Protein AF-A0A6N6KL34-F1 (afdb_monomer_lite)

pLDDT: mean 82.06, std 20.03, range [35.5, 98.62]

Structure (mmCIF, N/CA/C/O backbone):
data_AF-A0A6N6KL34-F1
#
_entry.id   AF-A0A6N6KL34-F1
#
loop_
_atom_site.group_PDB
_atom_site.id
_atom_site.type_symbol
_atom_site.label_atom_id
_atom_site.label_alt_id
_atom_site.label_comp_id
_atom_site.label_asym_id
_atom_site.label_entity_id
_atom_site.label_seq_id
_atom_site.pdbx_PDB_ins_code
_atom_site.Cartn_x
_atom_site.Cartn_y
_atom_site.Cartn_z
_atom_site.occupancy
_atom_site.B_iso_or_equiv
_atom_site.auth_seq_id
_atom_site.auth_comp_id
_atom_site.auth_asym_id
_atom_site.auth_atom_id
_atom_site.pdbx_PDB_model_num
ATOM 1 N N . MET A 1 1 ? -13.272 27.787 22.035 1.00 36.69 1 MET A N 1
ATOM 2 C CA . MET A 1 1 ? -12.956 27.766 20.590 1.00 36.69 1 MET A CA 1
ATOM 3 C C . MET A 1 1 ? -13.697 26.579 19.991 1.00 36.69 1 MET A C 1
ATOM 5 O O . MET A 1 1 ? -13.402 25.452 20.359 1.00 36.69 1 MET A O 1
ATOM 9 N N . PHE A 1 2 ? -14.748 26.820 19.207 1.00 35.50 2 PHE A N 1
ATOM 10 C CA . PHE A 1 2 ? -15.596 25.760 18.656 1.00 35.50 2 PHE A CA 1
ATOM 11 C C . PHE A 1 2 ? -14.967 25.220 17.369 1.00 35.50 2 PHE A C 1
ATOM 13 O O . PHE A 1 2 ? -14.993 25.894 16.342 1.00 35.50 2 PHE A O 1
ATOM 20 N N . PHE A 1 3 ? -14.409 24.010 17.412 1.00 43.69 3 PHE A N 1
ATOM 21 C CA . PHE A 1 3 ? -14.070 23.282 16.194 1.00 43.69 3 PHE A CA 1
ATOM 22 C C . PHE A 1 3 ? -15.377 22.795 15.561 1.00 43.69 3 PHE A C 1
ATOM 24 O O . PHE A 1 3 ? -16.058 21.923 16.100 1.00 43.69 3 PHE A O 1
ATOM 31 N N . ARG A 1 4 ? -15.761 23.392 14.426 1.00 40.28 4 ARG A N 1
ATOM 32 C CA . ARG A 1 4 ? -16.799 22.844 13.546 1.00 40.28 4 ARG A CA 1
ATOM 33 C C . ARG A 1 4 ? -16.295 21.495 13.035 1.00 40.28 4 ARG A C 1
ATOM 35 O O . ARG A 1 4 ? -15.514 21.444 12.092 1.00 40.28 4 ARG A O 1
ATOM 42 N N . GLY A 1 5 ? -16.717 20.416 13.690 1.00 37.22 5 GLY A N 1
ATOM 43 C CA . GLY A 1 5 ? -16.473 19.058 13.226 1.00 37.22 5 GLY A CA 1
ATOM 44 C C . GLY A 1 5 ? -17.129 18.871 11.865 1.00 37.22 5 GLY A C 1
ATOM 45 O O . GLY A 1 5 ? -18.357 18.868 11.758 1.00 37.22 5 GLY A O 1
ATOM 46 N N . ILE A 1 6 ? -16.314 18.733 10.822 1.00 48.66 6 ILE A N 1
ATOM 47 C CA . ILE A 1 6 ? -16.770 18.161 9.561 1.00 48.66 6 ILE A CA 1
ATOM 48 C C . ILE A 1 6 ? -17.266 16.762 9.924 1.00 48.66 6 ILE A C 1
ATOM 50 O O . ILE A 1 6 ? -16.494 15.917 10.376 1.00 48.66 6 ILE A O 1
ATOM 54 N N . LYS A 1 7 ? -18.576 16.529 9.812 1.00 41.22 7 LYS A N 1
ATOM 55 C CA . LYS A 1 7 ? -19.144 15.191 9.967 1.00 41.22 7 LYS A CA 1
ATOM 56 C C . LYS A 1 7 ? -18.681 14.372 8.766 1.00 41.22 7 LYS A C 1
ATOM 58 O O . LYS A 1 7 ? -19.365 14.341 7.749 1.00 41.22 7 LYS A O 1
ATOM 63 N N . HIS A 1 8 ? -17.515 13.739 8.861 1.00 53.16 8 HIS A N 1
ATOM 64 C CA . HIS A 1 8 ? -17.178 12.662 7.943 1.00 53.16 8 HIS A CA 1
ATOM 65 C C . HIS A 1 8 ? -18.211 11.564 8.172 1.00 53.16 8 HIS A C 1
ATOM 67 O O . HIS A 1 8 ? -18.273 10.959 9.243 1.00 53.16 8 HIS A O 1
ATOM 73 N N . THR A 1 9 ? -19.093 11.368 7.197 1.00 63.38 9 THR A N 1
ATOM 74 C CA . THR A 1 9 ? -20.010 10.235 7.192 1.00 63.38 9 THR A CA 1
ATOM 75 C C . THR A 1 9 ? -19.153 8.979 7.195 1.00 63.38 9 THR A C 1
ATOM 77 O O . THR A 1 9 ? -18.509 8.680 6.187 1.00 63.38 9 THR A O 1
ATOM 80 N N . ARG A 1 10 ? -19.089 8.286 8.337 1.00 77.25 10 ARG A N 1
ATOM 81 C CA . ARG A 1 10 ? -18.348 7.029 8.433 1.00 77.25 10 ARG A CA 1
ATOM 82 C C . ARG A 1 10 ? -18.927 6.060 7.420 1.00 77.25 10 ARG A C 1
ATOM 84 O O . ARG A 1 10 ? -20.128 5.787 7.428 1.00 77.25 10 ARG A O 1
ATOM 91 N N . ARG A 1 11 ? -18.070 5.581 6.527 1.00 89.00 11 ARG A N 1
ATOM 92 C CA . ARG A 1 11 ? -18.454 4.603 5.516 1.00 89.00 11 ARG A CA 1
ATOM 93 C C . ARG A 1 11 ? -18.306 3.207 6.088 1.00 89.00 11 ARG A C 1
ATOM 95 O O . ARG A 1 11 ? -17.395 2.940 6.870 1.00 89.00 11 ARG A O 1
ATOM 102 N N . SER A 1 12 ? -19.213 2.324 5.685 1.00 92.38 12 SER A N 1
ATOM 103 C CA . SER A 1 12 ? -19.134 0.914 6.050 1.00 92.38 12 SER A CA 1
ATOM 104 C C . SER A 1 12 ? -17.865 0.304 5.462 1.00 92.38 12 SER A C 1
ATOM 106 O O . SER A 1 12 ? -17.646 0.375 4.254 1.00 92.38 12 SER A O 1
ATOM 108 N N . PHE A 1 13 ? -17.049 -0.312 6.313 1.00 94.88 13 PHE A N 1
ATOM 109 C CA . PHE A 1 13 ? -15.863 -1.045 5.889 1.00 94.88 13 PHE A CA 1
ATOM 110 C C . PHE A 1 13 ? -16.215 -2.531 5.698 1.00 94.88 13 PHE A C 1
ATOM 112 O O . PHE A 1 13 ? -16.748 -3.135 6.636 1.00 94.88 13 PHE A O 1
ATOM 119 N N . PRO A 1 14 ? -15.951 -3.140 4.525 1.00 96.88 14 PRO A N 1
ATOM 120 C CA . PRO A 1 14 ? -16.350 -4.520 4.252 1.00 96.88 14 PRO A CA 1
ATOM 121 C C . PRO A 1 14 ? -15.804 -5.520 5.293 1.00 96.88 14 PRO A C 1
ATOM 123 O O . PRO A 1 14 ? -14.602 -5.502 5.571 1.00 96.88 14 PRO A O 1
ATOM 126 N N . PRO A 1 15 ? -16.627 -6.439 5.841 1.00 96.56 15 PRO A N 1
ATOM 127 C CA . PRO A 1 15 ? -16.167 -7.420 6.832 1.00 96.56 15 PRO A CA 1
ATOM 128 C C . PRO A 1 15 ? -14.999 -8.284 6.336 1.00 96.56 15 PRO A C 1
ATOM 130 O O . PRO A 1 15 ? -13.994 -8.425 7.028 1.00 96.56 15 PRO A O 1
ATOM 133 N N . GLN A 1 16 ? -15.075 -8.750 5.089 1.00 97.25 16 GLN A N 1
ATOM 134 C CA . GLN A 1 16 ? -14.011 -9.504 4.416 1.00 97.25 16 GLN A CA 1
ATOM 135 C C . GLN A 1 16 ? -12.675 -8.741 4.350 1.00 97.25 16 GLN A C 1
ATOM 137 O O . GLN A 1 16 ? -11.601 -9.332 4.459 1.00 97.25 16 GLN A O 1
ATOM 142 N N . TRP A 1 17 ? -12.709 -7.409 4.250 1.00 98.38 17 TRP A N 1
ATOM 143 C CA . TRP A 1 17 ? -11.494 -6.597 4.300 1.00 98.38 17 TRP A CA 1
ATOM 144 C C . TRP A 1 17 ? -10.919 -6.543 5.716 1.00 98.38 17 TRP A C 1
ATOM 146 O O . TRP A 1 17 ? -9.701 -6.621 5.878 1.00 98.38 17 TRP A O 1
ATOM 156 N N . LYS A 1 18 ? -11.762 -6.487 6.759 1.00 97.88 18 LYS A N 1
ATOM 157 C CA . LYS A 1 18 ? -11.299 -6.559 8.160 1.00 97.88 18 LYS A CA 1
ATOM 158 C C . LYS A 1 18 ? -10.582 -7.871 8.450 1.00 97.88 18 LYS A C 1
ATOM 160 O O . LYS A 1 18 ? -9.592 -7.879 9.184 1.00 97.88 18 LYS A O 1
ATOM 165 N N . GLU A 1 19 ? -11.051 -8.971 7.868 1.00 98.06 19 GLU A N 1
ATOM 166 C CA . GLU A 1 19 ? -10.401 -10.279 7.977 1.00 98.06 19 GLU A CA 1
ATOM 167 C C . GLU A 1 19 ? -9.009 -10.270 7.336 1.00 98.06 19 GLU A C 1
ATOM 169 O O . GLU A 1 19 ? -8.038 -10.695 7.969 1.00 98.06 19 GLU A O 1
ATOM 174 N N . ILE A 1 20 ? -8.880 -9.706 6.128 1.00 98.31 20 ILE A N 1
ATOM 175 C CA . ILE A 1 20 ? -7.582 -9.534 5.457 1.00 98.31 20 ILE A CA 1
ATOM 176 C C . ILE A 1 20 ? -6.644 -8.683 6.317 1.00 98.31 20 ILE A C 1
ATOM 178 O O . ILE A 1 20 ? -5.515 -9.098 6.579 1.00 98.31 20 ILE A O 1
ATOM 182 N N . LEU A 1 21 ? -7.101 -7.529 6.816 1.00 98.25 21 LEU A N 1
ATOM 183 C CA . LEU A 1 21 ? -6.283 -6.659 7.668 1.00 98.25 21 LEU A CA 1
ATOM 184 C C . LEU A 1 21 ? -5.855 -7.367 8.959 1.00 98.25 21 LEU A C 1
ATOM 186 O O . LEU A 1 21 ? -4.688 -7.314 9.348 1.00 98.25 21 LEU A O 1
ATOM 190 N N . SER A 1 22 ? -6.768 -8.094 9.602 1.00 97.44 22 SER A N 1
ATOM 191 C CA . SER A 1 22 ? -6.477 -8.853 10.821 1.00 97.44 22 SER A CA 1
ATOM 192 C C . SER A 1 22 ? -5.447 -9.956 10.575 1.00 97.44 22 SER A C 1
ATOM 194 O O . SER A 1 22 ? -4.559 -10.176 11.403 1.00 97.44 22 SER A O 1
ATOM 196 N N . ARG A 1 23 ? -5.506 -10.628 9.422 1.00 97.25 23 ARG A N 1
ATOM 197 C CA . ARG A 1 23 ? -4.586 -11.712 9.060 1.00 97.25 23 ARG A CA 1
ATOM 198 C C . ARG A 1 23 ? -3.222 -11.202 8.599 1.00 97.25 23 ARG A C 1
ATOM 200 O O . ARG A 1 23 ? -2.190 -11.649 9.101 1.00 97.25 23 ARG A O 1
ATOM 207 N N . ASP A 1 24 ? -3.203 -10.270 7.657 1.00 96.69 24 ASP A N 1
ATOM 208 C CA . ASP A 1 24 ? -2.002 -9.903 6.906 1.00 96.69 24 ASP A CA 1
ATOM 209 C C . ASP A 1 24 ? -1.313 -8.638 7.453 1.00 96.69 24 ASP A C 1
ATOM 211 O O . ASP A 1 24 ? -0.111 -8.464 7.258 1.00 96.69 24 ASP A O 1
ATOM 215 N N . VAL A 1 25 ? -2.012 -7.780 8.208 1.00 96.75 25 VAL A N 1
ATOM 216 C CA . VAL A 1 25 ? -1.480 -6.479 8.645 1.00 96.75 25 VAL A CA 1
ATOM 217 C C . VAL A 1 25 ? -1.254 -6.450 10.157 1.00 96.75 25 VAL A C 1
ATOM 219 O O . VAL A 1 25 ? -2.133 -6.164 10.968 1.00 96.75 25 VAL A O 1
ATOM 222 N N . ARG A 1 26 ? -0.003 -6.699 10.569 1.00 95.00 26 ARG A N 1
ATOM 223 C CA . ARG A 1 26 ? 0.399 -6.685 11.989 1.00 95.00 26 ARG A CA 1
ATOM 224 C C . ARG A 1 26 ? 0.099 -5.360 12.692 1.00 95.00 26 ARG A C 1
ATOM 226 O O . ARG A 1 26 ? -0.221 -5.388 13.876 1.00 95.00 26 ARG A O 1
ATOM 233 N N . PHE A 1 27 ? 0.250 -4.236 11.991 1.00 94.94 27 PHE A N 1
ATOM 234 C CA . PHE A 1 27 ? -0.054 -2.909 12.527 1.00 94.94 27 PHE A CA 1
ATOM 235 C C . PHE A 1 27 ? -1.514 -2.838 12.987 1.00 94.94 27 PHE A C 1
ATOM 237 O O . PHE A 1 27 ? -1.763 -2.626 14.168 1.00 94.94 27 PHE A O 1
ATOM 244 N N . TYR A 1 28 ? -2.450 -3.181 12.097 1.00 96.81 28 TYR A N 1
ATOM 245 C CA . TYR A 1 28 ? -3.887 -3.203 12.368 1.00 96.81 28 TYR A CA 1
ATOM 246 C C . TYR A 1 28 ? -4.260 -4.092 13.562 1.00 96.81 28 TYR A C 1
ATOM 248 O O . TYR A 1 28 ? -5.065 -3.699 14.402 1.00 96.81 28 TYR A O 1
ATOM 256 N N . ARG A 1 29 ? -3.631 -5.268 13.712 1.00 96.19 29 ARG A N 1
ATOM 257 C CA . ARG A 1 29 ? -3.883 -6.152 14.868 1.00 96.19 29 ARG A CA 1
ATOM 258 C C . ARG A 1 29 ? -3.605 -5.505 16.224 1.00 96.19 29 ARG A C 1
ATOM 260 O O . ARG A 1 29 ? -4.224 -5.906 17.204 1.00 96.19 29 ARG A O 1
ATOM 267 N N . LYS A 1 30 ? -2.653 -4.573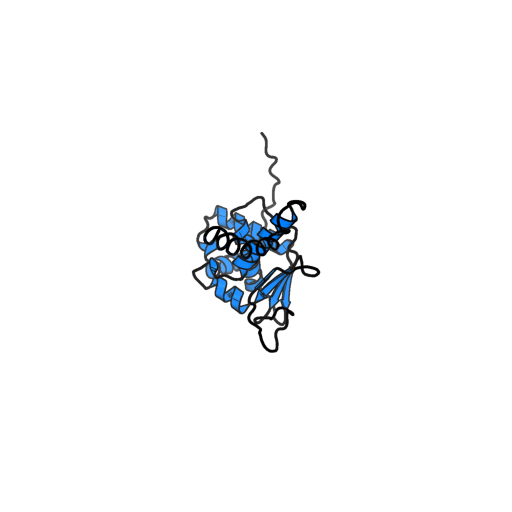 16.286 1.00 95.75 30 LYS A N 1
ATOM 268 C CA . LYS A 1 30 ? -2.208 -3.930 17.529 1.00 95.75 30 LYS A CA 1
ATOM 269 C C . LYS A 1 30 ? -3.021 -2.689 17.896 1.00 95.75 30 LYS A C 1
ATOM 271 O O . LYS A 1 30 ? -2.834 -2.172 18.990 1.00 95.75 30 LYS A O 1
ATOM 276 N N . LEU A 1 31 ? -3.870 -2.213 16.990 1.00 96.50 31 LEU A N 1
ATOM 277 C CA . LEU A 1 31 ? -4.688 -1.027 17.198 1.00 96.50 31 LEU A CA 1
ATOM 278 C C . LEU A 1 31 ? -5.837 -1.306 18.179 1.00 96.50 31 LEU A C 1
ATOM 280 O O . LEU A 1 31 ? -6.375 -2.422 18.220 1.00 96.50 31 LEU A O 1
ATOM 284 N N . SER A 1 32 ? -6.222 -0.272 18.931 1.00 96.88 32 SER A N 1
ATOM 285 C CA . SER A 1 32 ? -7.468 -0.242 19.706 1.00 96.88 32 SER A CA 1
ATOM 286 C C . SER A 1 32 ? -8.691 -0.338 18.782 1.00 96.88 32 SER A C 1
ATOM 288 O O . SER A 1 32 ? -8.567 -0.274 17.557 1.00 96.88 32 SER A O 1
ATOM 290 N N . VAL A 1 33 ? -9.891 -0.521 19.335 1.00 95.12 33 VAL A N 1
ATOM 291 C CA . VAL A 1 33 ? -11.113 -0.589 18.513 1.00 95.12 33 VAL A CA 1
ATOM 292 C C . VAL A 1 33 ? -11.353 0.746 17.801 1.00 95.12 33 VAL A C 1
ATOM 294 O O . VAL A 1 33 ? -11.698 0.771 16.620 1.00 95.12 33 VAL A O 1
ATOM 297 N N . GLU A 1 34 ? -11.098 1.847 18.498 1.00 94.19 34 GLU A N 1
ATOM 298 C CA . GLU A 1 34 ? -11.237 3.216 18.014 1.00 94.19 34 GLU A CA 1
ATOM 299 C C . GLU A 1 34 ? -10.202 3.536 16.923 1.00 94.19 34 GLU A C 1
ATOM 301 O O . GLU A 1 34 ? -10.534 4.115 15.883 1.00 94.19 34 GLU A O 1
ATOM 306 N N . ASP A 1 35 ? -8.958 3.097 17.122 1.00 95.38 35 ASP A N 1
ATOM 307 C CA . ASP A 1 35 ? -7.881 3.276 16.147 1.00 95.38 35 ASP A CA 1
ATOM 308 C C . ASP A 1 35 ? -8.091 2.414 14.901 1.00 95.38 35 ASP A C 1
ATOM 310 O O . ASP A 1 35 ? -7.780 2.851 13.793 1.00 95.38 35 ASP A O 1
ATOM 314 N N . LYS A 1 36 ? -8.645 1.201 15.048 1.00 96.56 36 LYS A N 1
ATOM 315 C CA . LYS A 1 36 ? -9.011 0.354 13.903 1.00 96.56 36 LYS A CA 1
ATOM 316 C C . LYS A 1 36 ? -10.043 1.035 13.025 1.00 96.56 36 LYS A C 1
ATOM 318 O O . LYS A 1 36 ? -9.863 1.053 11.814 1.00 96.56 36 LYS A O 1
ATOM 323 N N . ASP A 1 37 ? -11.084 1.608 13.619 1.00 94.62 37 ASP A N 1
ATOM 324 C CA . ASP A 1 37 ? -12.097 2.342 12.863 1.00 94.62 37 ASP A CA 1
ATOM 325 C C . ASP A 1 37 ? -11.483 3.547 12.130 1.00 94.62 37 ASP A C 1
ATOM 327 O O . ASP A 1 37 ? -11.709 3.721 10.933 1.00 94.62 37 ASP A O 1
ATOM 331 N N . THR A 1 38 ? -10.618 4.310 12.803 1.00 93.88 38 THR A N 1
ATOM 332 C CA . THR A 1 38 ? -9.902 5.432 12.175 1.00 93.88 38 THR A CA 1
ATOM 333 C C . THR A 1 38 ? -9.049 4.958 10.995 1.00 93.88 38 THR A C 1
ATOM 335 O O . THR A 1 38 ? -9.131 5.514 9.900 1.00 93.88 38 THR A O 1
ATOM 338 N N . PHE A 1 39 ? -8.277 3.887 11.182 1.00 96.12 39 PHE A N 1
ATOM 339 C CA . PHE A 1 39 ? -7.427 3.303 10.147 1.00 96.12 39 PHE A CA 1
ATOM 340 C C . PHE A 1 39 ? -8.237 2.775 8.954 1.00 96.12 39 PHE A C 1
ATOM 342 O O . PHE A 1 39 ? -7.850 2.978 7.805 1.00 96.12 39 PHE A O 1
ATOM 349 N N . GLU A 1 40 ? -9.386 2.149 9.208 1.00 97.00 40 GLU A N 1
ATOM 350 C CA . GLU A 1 40 ? -10.327 1.705 8.175 1.00 97.00 40 GLU A CA 1
ATOM 351 C C . GLU A 1 40 ? -10.850 2.882 7.342 1.00 97.00 40 GLU A C 1
ATOM 353 O O . GLU A 1 40 ? -10.853 2.806 6.113 1.00 97.00 40 GLU A O 1
ATOM 358 N N . GLN A 1 41 ? -11.235 3.997 7.975 1.00 94.88 41 GLN A N 1
ATOM 359 C CA . GLN A 1 41 ? -11.667 5.192 7.240 1.00 94.88 41 GLN A CA 1
ATOM 360 C C . GLN A 1 41 ? -10.521 5.801 6.420 1.00 94.88 41 GLN A C 1
ATOM 362 O O . GLN A 1 41 ? -10.737 6.198 5.274 1.00 94.88 41 GLN A O 1
ATOM 367 N N . MET A 1 42 ? -9.298 5.831 6.958 1.00 94.69 42 MET A N 1
ATOM 368 C CA . MET A 1 42 ? -8.123 6.299 6.214 1.00 94.69 42 MET A CA 1
ATOM 369 C C . MET A 1 42 ? -7.829 5.420 4.992 1.00 94.69 42 MET A C 1
ATOM 371 O O . MET A 1 42 ? -7.516 5.952 3.930 1.00 94.69 42 MET A O 1
ATOM 375 N N . ILE A 1 43 ? -7.982 4.095 5.104 1.00 96.62 43 ILE A N 1
ATOM 376 C CA . ILE A 1 43 ? -7.862 3.173 3.964 1.00 96.62 43 ILE A CA 1
ATOM 377 C C . ILE A 1 43 ? -8.904 3.490 2.895 1.00 96.62 43 ILE A C 1
ATOM 379 O O . ILE A 1 43 ? -8.551 3.585 1.722 1.00 96.62 43 ILE A O 1
ATOM 383 N N . LEU A 1 44 ? -10.173 3.667 3.275 1.00 95.94 44 LEU A N 1
ATOM 384 C CA . LEU A 1 44 ? -11.221 3.992 2.305 1.00 95.94 44 LEU A CA 1
ATOM 385 C C . LEU A 1 44 ? -10.931 5.324 1.601 1.00 95.94 44 LEU A C 1
ATOM 387 O O . LEU A 1 44 ? -11.062 5.422 0.386 1.00 95.94 44 LEU A O 1
ATOM 391 N N . ASN A 1 45 ? -10.480 6.336 2.344 1.00 93.56 45 ASN A N 1
ATOM 392 C CA . ASN A 1 45 ? -10.125 7.634 1.771 1.00 93.56 45 ASN A CA 1
ATOM 393 C C . ASN A 1 45 ? -8.907 7.548 0.841 1.00 93.56 45 ASN A C 1
ATOM 395 O O . ASN A 1 45 ? -8.868 8.241 -0.173 1.00 93.56 45 ASN A O 1
ATOM 399 N N . PHE A 1 46 ? -7.924 6.703 1.166 1.00 95.19 46 PHE A N 1
ATOM 400 C CA . PHE A 1 46 ? -6.790 6.428 0.286 1.00 95.19 46 PHE A CA 1
ATOM 401 C C . PHE A 1 46 ? -7.263 5.784 -1.022 1.00 95.19 46 PHE A C 1
ATOM 403 O O . PHE A 1 46 ? -6.907 6.256 -2.096 1.00 95.19 46 PHE A O 1
ATOM 410 N N . LEU A 1 47 ? -8.103 4.749 -0.938 1.00 96.06 47 LEU A N 1
ATOM 411 C CA . LEU A 1 47 ? -8.589 4.003 -2.103 1.00 96.06 47 LEU A CA 1
ATOM 412 C C . LEU A 1 47 ? -9.527 4.813 -3.010 1.00 96.06 47 LEU A C 1
ATOM 414 O O . LEU A 1 47 ? -9.612 4.514 -4.196 1.00 96.06 47 LEU A O 1
ATOM 418 N N . ASP A 1 48 ? -10.196 5.847 -2.495 1.00 94.62 48 ASP A N 1
ATOM 419 C CA . ASP A 1 48 ? -10.977 6.767 -3.335 1.00 94.62 48 ASP A CA 1
ATOM 420 C C . ASP A 1 48 ? -10.096 7.706 -4.171 1.00 94.62 48 ASP A C 1
ATOM 422 O O . ASP A 1 48 ? -10.505 8.162 -5.238 1.00 94.62 48 ASP A O 1
ATOM 426 N N . LYS A 1 49 ? -8.917 8.065 -3.651 1.00 94.00 49 LYS A N 1
ATOM 427 C CA . LYS A 1 49 ? -8.037 9.091 -4.234 1.00 94.00 49 LYS A CA 1
ATOM 428 C C . LYS A 1 49 ? -6.915 8.494 -5.074 1.00 94.00 49 LYS A C 1
ATOM 430 O O . LYS A 1 49 ? -6.443 9.144 -6.004 1.00 94.00 49 LYS A O 1
ATOM 435 N N . VAL A 1 50 ? -6.478 7.283 -4.734 1.00 96.19 50 VAL A N 1
ATOM 436 C CA . VAL A 1 50 ? -5.305 6.635 -5.316 1.00 96.19 50 VAL A CA 1
ATOM 437 C C . VAL A 1 50 ? -5.730 5.402 -6.101 1.00 96.19 50 VAL A C 1
ATOM 439 O O . VAL A 1 50 ? -6.235 4.431 -5.537 1.00 96.19 50 VAL A O 1
ATOM 442 N N . SER A 1 51 ? -5.481 5.426 -7.409 1.00 97.75 51 SER A N 1
ATOM 443 C CA . SER A 1 51 ? -5.706 4.269 -8.279 1.00 97.75 51 SER A CA 1
ATOM 444 C C . SER A 1 51 ? -4.636 3.203 -8.050 1.00 97.75 51 SER A C 1
ATOM 446 O O . SER A 1 51 ? -3.484 3.521 -7.759 1.00 97.75 51 SER A O 1
ATOM 448 N N . ILE A 1 52 ? -5.004 1.929 -8.180 1.00 98.44 52 ILE A N 1
ATOM 449 C CA . ILE A 1 52 ? -4.072 0.803 -8.052 1.00 98.44 52 ILE A CA 1
ATOM 450 C C . ILE A 1 52 ? -4.149 -0.013 -9.333 1.00 98.44 52 ILE A C 1
ATOM 452 O O . ILE A 1 52 ? -5.180 -0.625 -9.616 1.00 98.44 52 ILE A O 1
ATOM 456 N N . THR A 1 53 ? -3.049 -0.028 -10.079 1.00 98.38 53 THR A N 1
ATOM 457 C CA . THR A 1 53 ? -2.977 -0.621 -11.416 1.00 98.38 53 THR A CA 1
ATOM 458 C C . THR A 1 53 ? -1.983 -1.772 -11.417 1.00 98.38 53 THR A C 1
ATOM 460 O O . THR A 1 53 ? -0.823 -1.606 -11.037 1.00 98.38 53 THR A O 1
ATOM 463 N N . GLY A 1 54 ? -2.435 -2.951 -11.840 1.00 97.50 54 GLY A N 1
ATOM 464 C CA . GLY A 1 54 ? -1.580 -4.122 -12.009 1.00 97.50 54 GLY A CA 1
ATOM 465 C C . GLY A 1 54 ? -0.829 -4.076 -13.333 1.00 97.50 54 GLY A C 1
ATOM 466 O O . GLY A 1 54 ? -1.434 -3.868 -14.382 1.00 97.50 54 GLY A O 1
ATOM 467 N N . ILE A 1 55 ? 0.486 -4.282 -13.286 1.00 96.81 55 ILE A N 1
ATOM 468 C CA . ILE A 1 55 ? 1.333 -4.406 -14.474 1.00 96.81 55 ILE A CA 1
ATOM 469 C C . ILE A 1 55 ? 1.751 -5.866 -14.603 1.00 96.81 55 ILE A C 1
ATOM 471 O O . ILE A 1 55 ? 2.435 -6.405 -13.731 1.00 96.81 55 ILE A O 1
ATOM 475 N N . GLU A 1 56 ? 1.287 -6.500 -15.683 1.00 93.69 56 GLU A N 1
ATOM 476 C CA . GLU A 1 56 ? 1.429 -7.943 -15.928 1.00 93.69 56 GLU A CA 1
ATOM 477 C C . GLU A 1 56 ? 0.819 -8.819 -14.805 1.00 93.69 56 GLU A C 1
ATOM 479 O O . GLU A 1 56 ? 1.178 -9.982 -14.661 1.00 93.69 56 GLU A O 1
ATOM 484 N N . THR A 1 57 ? -0.114 -8.279 -14.009 1.00 94.81 57 THR A N 1
ATOM 485 C CA . THR A 1 57 ? -0.781 -8.986 -12.901 1.00 94.81 57 THR A CA 1
ATOM 486 C C . THR A 1 57 ? -2.199 -8.455 -12.689 1.00 94.81 57 THR A C 1
ATOM 488 O O . THR A 1 57 ? -2.475 -7.280 -12.942 1.00 94.81 57 THR A O 1
ATOM 491 N N . GLU A 1 58 ? -3.098 -9.304 -12.199 1.00 97.00 58 GLU A N 1
ATOM 492 C CA . GLU A 1 58 ? -4.428 -8.890 -11.743 1.00 97.00 58 GLU A CA 1
ATOM 493 C C . GLU A 1 58 ? -4.374 -8.383 -10.296 1.00 97.00 58 GLU A C 1
ATOM 495 O O . GLU A 1 58 ? -3.514 -8.793 -9.507 1.00 97.00 58 GLU A O 1
ATOM 500 N N . ILE A 1 59 ? -5.306 -7.491 -9.951 1.00 97.94 59 ILE A N 1
ATOM 501 C CA . ILE A 1 59 ? -5.394 -6.857 -8.633 1.00 97.94 59 ILE A CA 1
ATOM 502 C C . ILE A 1 59 ? -6.639 -7.348 -7.904 1.00 97.94 59 ILE A C 1
ATOM 504 O O . ILE A 1 59 ? -7.764 -7.074 -8.331 1.00 97.94 59 ILE A O 1
ATOM 508 N N . ASP A 1 60 ? -6.432 -8.004 -6.765 1.00 98.00 60 ASP A N 1
ATOM 509 C CA . ASP A 1 60 ? -7.506 -8.410 -5.860 1.00 98.00 60 ASP A CA 1
ATOM 510 C C . ASP A 1 60 ? -7.666 -7.449 -4.663 1.00 98.00 60 ASP A C 1
ATOM 512 O O . ASP A 1 60 ? -6.980 -6.430 -4.527 1.00 98.00 60 ASP A O 1
ATOM 516 N N . ASP A 1 61 ? -8.610 -7.751 -3.773 1.00 98.38 61 ASP A N 1
ATOM 517 C CA . ASP A 1 61 ? -8.850 -6.934 -2.580 1.00 98.38 61 ASP A CA 1
ATOM 518 C C . ASP A 1 61 ? -7.678 -6.964 -1.593 1.00 98.38 61 ASP A C 1
ATOM 520 O O . ASP A 1 61 ? -7.418 -5.974 -0.906 1.00 98.38 61 ASP A O 1
ATOM 524 N N . LYS A 1 62 ? -6.928 -8.069 -1.528 1.00 98.31 62 LYS A N 1
ATOM 525 C CA . LYS A 1 62 ? -5.743 -8.155 -0.677 1.00 98.31 62 LYS A CA 1
ATOM 526 C C . LYS A 1 62 ? -4.659 -7.214 -1.188 1.00 98.31 62 LYS A C 1
ATOM 528 O O . LYS A 1 62 ? -4.093 -6.472 -0.387 1.00 98.31 62 LYS A O 1
ATOM 533 N N . ASP A 1 63 ? -4.400 -7.206 -2.490 1.00 98.44 63 ASP A N 1
ATOM 534 C CA . ASP A 1 63 ? -3.457 -6.296 -3.136 1.00 98.44 63 ASP A CA 1
ATOM 535 C C . ASP A 1 63 ? -3.795 -4.842 -2.809 1.00 98.44 63 ASP A C 1
ATOM 537 O O . ASP A 1 63 ? -2.946 -4.106 -2.293 1.00 98.44 63 ASP A O 1
ATOM 541 N N . LYS A 1 64 ? -5.061 -4.457 -3.019 1.00 98.50 64 LYS A N 1
ATOM 542 C CA . LYS A 1 64 ? -5.549 -3.101 -2.731 1.00 98.50 64 LYS A CA 1
ATOM 543 C C . LYS A 1 64 ? -5.317 -2.711 -1.278 1.00 98.50 64 LYS A C 1
ATOM 545 O O . LYS A 1 64 ? -4.799 -1.631 -1.003 1.00 98.50 64 LYS A O 1
ATOM 550 N N . LEU A 1 65 ? -5.657 -3.596 -0.343 1.00 98.62 65 LEU A N 1
ATOM 551 C CA . LEU A 1 65 ? -5.515 -3.331 1.087 1.00 98.62 65 LEU A CA 1
ATOM 552 C C . LEU A 1 65 ? -4.054 -3.230 1.525 1.00 98.62 65 LEU A C 1
ATOM 554 O O . LEU A 1 65 ? -3.726 -2.354 2.324 1.00 98.62 65 LEU A O 1
ATOM 558 N N . LEU A 1 66 ? -3.164 -4.082 1.009 1.00 98.44 66 LEU A N 1
ATOM 559 C CA . LEU A 1 66 ? -1.739 -4.015 1.344 1.00 98.44 66 LEU A CA 1
ATOM 560 C C . LEU A 1 66 ? -1.082 -2.750 0.778 1.00 98.44 66 LEU A C 1
ATOM 562 O O . LEU A 1 66 ? -0.265 -2.124 1.461 1.00 98.44 66 LEU A O 1
ATOM 566 N N . VAL A 1 67 ? -1.464 -2.331 -0.430 1.00 98.44 67 VAL A N 1
ATOM 567 C CA . VAL A 1 67 ? -1.039 -1.047 -1.002 1.00 98.44 67 VAL A CA 1
ATOM 568 C C . VAL A 1 67 ? -1.581 0.122 -0.175 1.00 98.44 67 VAL A C 1
ATOM 570 O O . VAL A 1 67 ? -0.803 0.984 0.230 1.00 98.44 67 VAL A O 1
ATOM 573 N N . ALA A 1 68 ? -2.871 0.129 0.167 1.00 98.00 68 ALA A N 1
ATOM 574 C CA . ALA A 1 68 ? -3.455 1.189 0.987 1.00 98.00 68 ALA A CA 1
ATOM 575 C C . ALA A 1 68 ? -2.786 1.277 2.364 1.00 98.00 68 ALA A C 1
ATOM 577 O O . ALA A 1 68 ? -2.383 2.352 2.796 1.00 98.00 68 ALA A O 1
ATOM 578 N N . CYS A 1 69 ? -2.555 0.142 3.027 1.00 97.69 69 CYS A N 1
ATOM 579 C CA . CYS A 1 69 ? -1.823 0.089 4.293 1.00 97.69 69 CYS A CA 1
ATOM 580 C C . CYS A 1 69 ? -0.395 0.633 4.169 1.00 97.69 69 CYS A C 1
ATOM 582 O O . CYS A 1 69 ? 0.105 1.256 5.103 1.00 97.69 69 CYS A O 1
ATOM 584 N N . SER A 1 70 ? 0.265 0.417 3.031 1.00 96.69 70 SER A N 1
ATOM 585 C CA . SER A 1 70 ? 1.614 0.930 2.777 1.00 96.69 70 SER A CA 1
ATOM 586 C C . SER A 1 70 ? 1.670 2.458 2.781 1.00 96.69 70 SER A C 1
ATOM 588 O O . SER A 1 70 ? 2.625 3.020 3.313 1.00 96.69 70 SER A O 1
ATOM 590 N N . GLY A 1 71 ? 0.640 3.114 2.238 1.00 94.31 71 GLY A N 1
ATOM 591 C CA . GLY A 1 71 ? 0.502 4.571 2.271 1.00 94.31 71 GLY A CA 1
ATOM 592 C C . GLY A 1 71 ? -0.066 5.102 3.590 1.00 94.31 71 GLY A C 1
ATOM 593 O O . GLY A 1 71 ? 0.380 6.127 4.080 1.00 94.31 71 GLY A O 1
ATOM 594 N N . VAL A 1 72 ? -1.018 4.402 4.210 1.00 95.56 72 VAL A N 1
ATOM 595 C CA . VAL A 1 72 ? -1.725 4.897 5.405 1.00 95.56 72 VAL A CA 1
ATOM 596 C C . VAL A 1 72 ? -0.906 4.746 6.689 1.00 95.56 72 VAL A C 1
ATOM 598 O O . VAL A 1 72 ? -0.970 5.620 7.547 1.00 95.56 72 VAL A O 1
ATOM 601 N N . ILE A 1 73 ? -0.118 3.674 6.848 1.00 94.69 73 ILE A N 1
ATOM 602 C CA . ILE A 1 73 ? 0.658 3.443 8.082 1.00 94.69 73 ILE A CA 1
ATOM 603 C C . ILE A 1 73 ? 1.600 4.619 8.409 1.00 94.69 73 ILE A C 1
ATOM 605 O O . ILE A 1 73 ? 1.582 5.055 9.559 1.00 94.69 73 ILE A O 1
ATOM 609 N N . PRO A 1 74 ? 2.394 5.164 7.461 1.00 91.75 74 PRO A N 1
ATOM 610 C CA . PRO A 1 74 ? 3.202 6.360 7.712 1.00 91.75 74 PRO A CA 1
ATOM 611 C C . PRO A 1 74 ? 2.394 7.582 8.167 1.00 91.75 74 PRO A C 1
ATOM 613 O O . PRO A 1 74 ? 2.897 8.369 8.958 1.00 91.75 74 PRO A O 1
ATOM 616 N N . LEU A 1 75 ? 1.152 7.722 7.697 1.00 90.00 75 LEU A N 1
ATOM 617 C CA . LEU A 1 75 ? 0.283 8.862 8.002 1.00 90.00 75 LEU A CA 1
ATOM 618 C C . LEU A 1 75 ? -0.470 8.716 9.318 1.00 90.00 75 LEU A C 1
ATOM 620 O O . LEU A 1 75 ? -1.039 9.686 9.804 1.00 90.00 75 LEU A O 1
ATOM 624 N N . PHE A 1 76 ? -0.516 7.516 9.895 1.00 89.81 76 PHE A N 1
ATOM 625 C CA . PHE A 1 76 ? -1.341 7.261 11.073 1.00 89.81 76 PHE A CA 1
ATOM 626 C C . PHE A 1 76 ? -0.895 8.074 12.300 1.00 89.81 76 PHE A C 1
ATOM 628 O O . PHE A 1 76 ? -1.707 8.392 13.162 1.00 89.81 76 PHE A O 1
ATOM 635 N N . GLU A 1 77 ? 0.381 8.467 12.356 1.00 80.19 77 GLU A N 1
ATOM 636 C CA . GLU A 1 77 ? 0.922 9.370 13.383 1.00 80.19 77 GLU A CA 1
ATOM 637 C C . GLU A 1 77 ? 0.618 10.860 13.092 1.00 80.19 77 GLU A C 1
ATOM 639 O O . GLU A 1 77 ? 0.834 11.716 13.950 1.00 80.19 77 GLU A O 1
ATOM 644 N N . PHE A 1 78 ? 0.064 11.174 11.913 1.00 82.56 78 PHE A N 1
ATOM 645 C CA . PHE A 1 78 ? -0.212 12.521 11.401 1.00 82.56 78 PHE A CA 1
ATOM 646 C C . PHE A 1 78 ? -1.662 12.637 10.882 1.00 82.56 78 PHE A C 1
ATOM 648 O O . PHE A 1 78 ? -1.895 12.755 9.679 1.00 82.56 78 PHE A O 1
ATOM 655 N N . PRO A 1 79 ? -2.676 12.647 11.767 1.00 68.75 79 PRO A N 1
ATOM 656 C CA . PRO A 1 79 ? -4.092 12.534 11.388 1.00 68.75 79 PRO A CA 1
ATOM 657 C C . PRO A 1 79 ? -4.641 13.684 10.524 1.00 68.75 79 PRO A C 1
ATOM 659 O O . PRO A 1 79 ? -5.716 13.553 9.947 1.00 68.75 79 PRO A O 1
ATOM 662 N N . SER A 1 80 ? -3.938 14.817 10.429 1.00 75.88 80 SER A N 1
ATOM 663 C CA . SER A 1 80 ? -4.297 15.936 9.546 1.00 75.88 80 SER A CA 1
ATOM 664 C C . SER A 1 80 ? -3.697 15.832 8.139 1.00 75.88 80 SER A C 1
ATOM 666 O O . SER A 1 80 ? -3.885 16.742 7.332 1.00 75.88 80 SER A O 1
ATOM 668 N N . TRP A 1 81 ? -2.923 14.782 7.864 1.00 80.00 81 TRP A N 1
ATOM 669 C CA . TRP A 1 81 ? -2.169 14.625 6.629 1.00 80.00 81 TRP A CA 1
ATOM 670 C C . TRP A 1 81 ? -2.917 13.726 5.640 1.00 80.00 81 TRP A C 1
ATOM 672 O O . TRP A 1 81 ? -3.437 12.669 5.992 1.00 80.00 81 TRP A O 1
ATOM 682 N N . GLU A 1 82 ? -2.950 14.140 4.377 1.00 77.06 82 GLU A N 1
ATOM 683 C CA . GLU A 1 82 ? -3.498 13.367 3.264 1.00 77.06 82 GLU A CA 1
ATOM 684 C C . GLU A 1 82 ? -2.588 13.544 2.049 1.00 77.06 82 GLU A C 1
ATOM 686 O O . GLU A 1 82 ? -2.126 14.659 1.805 1.00 77.06 82 GLU A O 1
ATOM 691 N N . TYR A 1 83 ? -2.387 12.482 1.262 1.00 82.62 83 TYR A N 1
ATOM 692 C CA . TYR A 1 83 ? -1.656 12.582 -0.003 1.00 82.62 83 TYR A CA 1
ATOM 693 C C . TYR A 1 83 ? -2.380 13.528 -0.969 1.00 82.62 83 TYR A C 1
ATOM 695 O O . TYR A 1 83 ? -3.555 13.322 -1.287 1.00 82.62 83 TYR A O 1
ATOM 703 N N . ARG A 1 84 ? -1.668 14.534 -1.476 1.00 83.44 84 ARG A N 1
ATOM 704 C CA . ARG A 1 84 ? -2.121 15.447 -2.539 1.00 83.44 84 ARG A CA 1
ATOM 705 C C . ARG A 1 84 ? -1.423 15.162 -3.862 1.00 83.44 84 ARG A C 1
ATOM 707 O O . ARG A 1 84 ? -1.968 15.493 -4.913 1.00 83.44 84 ARG A O 1
ATOM 714 N N . ASN A 1 85 ? -0.227 14.572 -3.811 1.00 86.31 85 ASN A N 1
ATOM 715 C CA . ASN A 1 85 ? 0.608 14.321 -4.981 1.00 86.31 85 ASN A CA 1
ATOM 716 C C . ASN A 1 85 ? 0.772 12.835 -5.318 1.00 86.31 85 ASN A C 1
ATOM 718 O O . ASN A 1 85 ? 1.453 12.547 -6.292 1.00 86.31 85 ASN A O 1
ATOM 722 N N . LEU A 1 86 ? 0.153 11.895 -4.598 1.00 93.75 86 LEU A N 1
ATOM 723 C CA . LEU A 1 86 ? 0.101 10.483 -5.003 1.00 93.75 86 LEU A CA 1
ATOM 724 C C . LEU A 1 86 ? -1.250 10.177 -5.658 1.00 93.75 86 LEU A C 1
ATOM 726 O O . LEU A 1 86 ? -2.273 10.193 -4.983 1.00 93.75 86 LEU A O 1
ATOM 730 N N . ASN A 1 87 ? -1.243 9.873 -6.957 1.00 95.06 87 ASN A N 1
ATOM 731 C CA . ASN A 1 87 ? -2.460 9.591 -7.727 1.00 95.06 87 ASN A CA 1
ATOM 732 C C . ASN A 1 87 ? -2.612 8.107 -8.059 1.00 95.06 87 ASN A C 1
ATOM 734 O O . ASN A 1 87 ? -3.731 7.617 -8.206 1.00 95.06 87 ASN A O 1
ATOM 738 N N . GLU A 1 88 ? -1.498 7.396 -8.220 1.00 97.31 88 GLU A N 1
ATOM 739 C CA . GLU A 1 88 ? -1.523 6.021 -8.702 1.00 97.31 88 GLU A CA 1
ATOM 740 C C . GLU A 1 88 ? -0.393 5.185 -8.103 1.00 97.31 88 GLU A C 1
ATOM 742 O O . GLU A 1 88 ? 0.741 5.646 -7.940 1.00 97.31 88 GLU A O 1
ATOM 747 N N . VAL A 1 89 ? -0.710 3.930 -7.792 1.00 98.19 89 VAL A N 1
ATOM 748 C CA . VAL A 1 89 ? 0.264 2.905 -7.439 1.00 98.19 89 VAL A CA 1
ATOM 749 C C . VAL A 1 89 ? 0.274 1.830 -8.515 1.00 98.19 89 VAL A C 1
ATOM 751 O O . VAL A 1 89 ? -0.731 1.158 -8.738 1.00 98.19 89 VAL A O 1
ATOM 754 N N . LEU A 1 90 ? 1.430 1.636 -9.144 1.00 98.00 90 LEU A N 1
ATOM 755 C CA . LEU A 1 90 ? 1.663 0.546 -10.080 1.00 98.00 90 LEU A CA 1
ATOM 756 C C . LEU A 1 90 ? 2.187 -0.671 -9.318 1.00 98.00 90 LEU A C 1
ATOM 758 O O . LEU A 1 90 ? 3.228 -0.601 -8.659 1.00 98.00 90 LEU A O 1
ATOM 762 N N . LEU A 1 91 ? 1.480 -1.791 -9.416 1.00 98.00 91 LEU A N 1
ATOM 763 C CA . LEU A 1 91 ? 1.843 -3.042 -8.768 1.00 98.00 91 LEU A CA 1
ATOM 764 C C . LEU A 1 91 ? 2.294 -4.060 -9.819 1.00 98.00 91 LEU A C 1
ATOM 766 O O . LEU A 1 91 ? 1.498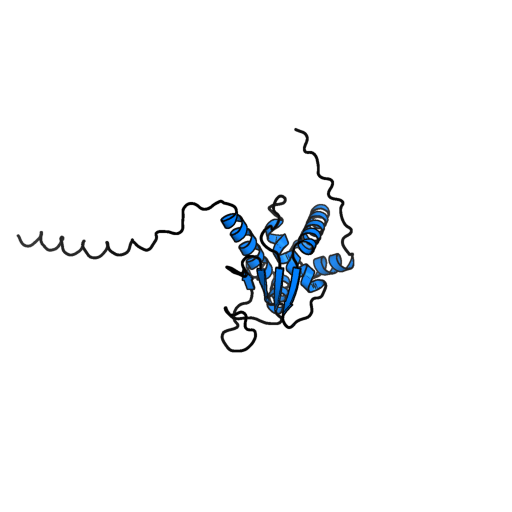 -4.551 -10.612 1.00 98.00 91 LEU A O 1
ATOM 770 N N . TYR A 1 92 ? 3.586 -4.359 -9.820 1.00 97.12 92 TYR A N 1
ATOM 771 C CA . TYR A 1 92 ? 4.238 -5.239 -10.786 1.00 97.12 92 TYR A CA 1
ATOM 772 C C . TYR A 1 92 ? 4.283 -6.677 -10.272 1.00 97.12 92 TYR A C 1
ATOM 774 O O . TYR A 1 92 ? 4.541 -6.898 -9.087 1.00 97.12 92 TYR A O 1
ATOM 782 N N . ASP A 1 93 ? 4.125 -7.665 -11.155 1.00 94.88 93 ASP A N 1
ATOM 783 C CA . ASP A 1 93 ? 4.198 -9.087 -10.769 1.00 94.88 93 ASP A CA 1
ATOM 784 C C . ASP A 1 93 ? 5.599 -9.531 -10.299 1.00 94.88 93 ASP A C 1
ATOM 786 O O . ASP A 1 93 ? 5.772 -10.538 -9.615 1.00 94.88 93 ASP A O 1
ATOM 790 N N . THR A 1 94 ? 6.634 -8.758 -10.638 1.00 94.31 94 THR A N 1
ATOM 791 C CA . THR A 1 94 ? 8.037 -9.077 -10.354 1.00 94.31 94 THR A CA 1
ATOM 792 C C . THR A 1 94 ? 8.839 -7.821 -9.988 1.00 94.31 94 THR A C 1
ATOM 794 O O . THR A 1 94 ? 8.268 -6.766 -9.706 1.00 94.31 94 THR A O 1
ATOM 797 N N . SER A 1 95 ? 10.158 -7.944 -9.859 1.00 92.31 95 SER A N 1
ATOM 798 C CA . SER A 1 95 ? 11.066 -6.806 -9.708 1.00 92.31 95 SER A CA 1
ATOM 799 C C . SER A 1 95 ? 11.343 -6.141 -11.058 1.00 92.31 95 SER A C 1
ATOM 801 O O . SER A 1 95 ? 11.182 -6.750 -12.115 1.00 92.31 95 SER A O 1
ATOM 803 N N . PHE A 1 96 ? 11.781 -4.889 -11.020 1.00 92.81 96 PHE A N 1
ATOM 804 C CA . PHE A 1 96 ? 11.994 -4.062 -12.209 1.00 92.81 96 PHE A CA 1
ATOM 805 C C . PHE A 1 96 ? 13.355 -3.350 -12.151 1.00 92.81 96 PHE A C 1
ATOM 807 O O . PHE A 1 96 ? 14.040 -3.405 -11.123 1.00 92.81 96 PHE A O 1
ATOM 814 N N . ASN A 1 97 ? 13.780 -2.741 -13.258 1.00 90.56 97 ASN A N 1
ATOM 815 C CA . ASN A 1 97 ? 14.972 -1.883 -13.335 1.00 90.56 97 ASN A CA 1
ATOM 816 C C . ASN A 1 97 ? 14.587 -0.385 -13.346 1.00 90.56 97 ASN A C 1
ATOM 818 O O . ASN A 1 97 ? 13.428 -0.033 -13.119 1.00 90.56 97 ASN A O 1
ATOM 822 N N . GLN A 1 98 ? 15.556 0.519 -13.536 1.00 87.38 98 GLN A N 1
ATOM 823 C CA . GLN A 1 98 ? 15.301 1.972 -13.511 1.00 87.38 98 GLN A CA 1
ATOM 824 C C . GLN A 1 98 ? 14.433 2.430 -14.693 1.00 87.38 98 GLN A C 1
ATOM 826 O O . GLN A 1 98 ? 13.749 3.445 -14.601 1.00 87.38 98 GLN A O 1
ATOM 831 N N . GLU A 1 99 ? 14.444 1.652 -15.769 1.00 87.25 99 GLU A N 1
ATOM 832 C CA . GLU A 1 99 ? 13.685 1.824 -17.000 1.00 87.25 99 GLU A CA 1
ATOM 833 C C . GLU A 1 99 ? 12.288 1.176 -16.931 1.00 87.25 99 GLU A C 1
ATOM 835 O O . GLU A 1 99 ? 11.557 1.184 -17.919 1.00 87.25 99 GLU A O 1
ATOM 840 N N . TYR A 1 100 ? 11.892 0.658 -15.760 1.00 88.69 100 TYR A N 1
ATOM 841 C CA . TYR A 1 100 ? 10.606 -0.006 -15.496 1.00 88.69 100 TYR A CA 1
ATOM 842 C C . TYR A 1 100 ? 10.413 -1.348 -16.217 1.00 88.69 100 TYR A C 1
ATOM 844 O O . TYR A 1 100 ? 9.305 -1.879 -16.277 1.00 88.69 100 TYR A O 1
ATOM 852 N N . GLU A 1 101 ? 11.487 -1.937 -16.733 1.00 87.94 101 GLU A N 1
ATOM 853 C CA . GLU A 1 101 ? 11.432 -3.200 -17.455 1.00 87.94 101 GLU A CA 1
ATOM 854 C C . GLU A 1 101 ? 11.345 -4.386 -16.491 1.00 87.94 101 GLU A C 1
ATOM 856 O O . GLU A 1 101 ? 12.060 -4.483 -15.488 1.00 87.94 101 GLU A O 1
ATOM 861 N N . THR A 1 102 ? 10.480 -5.339 -16.836 1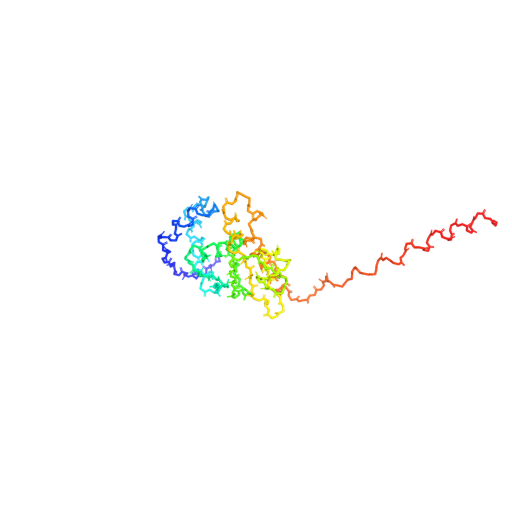.00 88.06 102 THR A N 1
ATOM 862 C CA . THR A 1 102 ? 10.266 -6.585 -16.084 1.00 88.06 102 THR A CA 1
ATOM 863 C C . THR A 1 102 ? 11.026 -7.769 -16.663 1.00 88.06 102 THR A C 1
ATOM 865 O O . THR A 1 102 ? 11.020 -8.854 -16.075 1.00 88.06 102 THR A O 1
ATOM 868 N N . ARG A 1 103 ? 11.730 -7.574 -17.785 1.00 86.12 103 ARG A N 1
ATOM 869 C CA . ARG A 1 103 ? 12.515 -8.592 -18.498 1.00 86.12 103 ARG A CA 1
ATOM 870 C C . ARG A 1 103 ? 13.943 -8.091 -18.713 1.00 86.12 103 ARG A C 1
ATOM 872 O O . ARG A 1 103 ? 14.159 -6.895 -18.814 1.00 86.12 103 ARG A O 1
ATOM 879 N N . GLY A 1 104 ? 14.904 -9.011 -18.791 1.00 81.88 104 GLY A N 1
ATOM 880 C CA . GLY A 1 104 ? 16.326 -8.672 -18.932 1.00 81.88 104 GLY A CA 1
ATOM 881 C C . GLY A 1 104 ? 17.098 -8.642 -17.605 1.00 81.88 104 GLY A C 1
ATOM 882 O O . GLY A 1 104 ? 16.635 -9.168 -16.584 1.00 81.88 104 GLY A O 1
ATOM 883 N N . GLY A 1 105 ? 18.318 -8.099 -17.661 1.00 80.75 105 GLY A N 1
ATOM 884 C CA . GLY A 1 105 ? 19.234 -7.972 -16.522 1.00 80.75 105 GLY A CA 1
ATOM 885 C C . GLY A 1 105 ? 18.838 -6.862 -15.543 1.00 80.75 105 GLY A C 1
ATOM 886 O O . GLY A 1 105 ? 17.946 -6.069 -15.816 1.00 80.75 105 GLY A O 1
ATOM 887 N N . ASP A 1 106 ? 19.495 -6.826 -14.381 1.00 81.06 106 ASP A N 1
ATOM 888 C CA . ASP A 1 106 ? 19.426 -5.718 -13.408 1.00 81.06 106 ASP A CA 1
ATOM 889 C C . ASP A 1 106 ? 18.037 -5.375 -12.829 1.00 81.06 106 ASP A C 1
ATOM 891 O O . ASP A 1 106 ? 17.795 -4.276 -12.335 1.00 81.06 106 ASP A O 1
ATOM 895 N N . ARG A 1 107 ? 17.127 -6.355 -12.782 1.00 85.06 107 ARG A N 1
ATOM 896 C CA . ARG A 1 107 ? 15.803 -6.236 -12.140 1.00 85.06 107 ARG A CA 1
ATOM 897 C C . ARG A 1 107 ? 15.885 -6.376 -10.620 1.00 85.06 107 ARG A C 1
ATOM 899 O O . ARG A 1 107 ? 15.406 -7.354 -10.045 1.00 85.06 107 ARG A O 1
ATOM 906 N N . ASN A 1 108 ? 16.540 -5.434 -9.952 1.00 89.06 108 ASN A N 1
ATOM 907 C CA . ASN A 1 108 ? 16.777 -5.462 -8.504 1.00 89.06 108 ASN A CA 1
ATOM 908 C C . ASN A 1 108 ? 15.929 -4.449 -7.713 1.00 89.06 108 ASN A C 1
ATOM 910 O O . ASN A 1 108 ? 16.060 -4.367 -6.488 1.00 89.06 108 ASN A O 1
ATOM 914 N N . ILE A 1 109 ? 15.050 -3.693 -8.377 1.00 90.50 109 ILE A N 1
ATOM 915 C CA . ILE A 1 109 ? 14.186 -2.709 -7.725 1.00 90.50 109 ILE A CA 1
ATOM 916 C C . ILE A 1 109 ? 12.886 -3.377 -7.284 1.00 90.50 109 ILE A C 1
ATOM 918 O O . ILE A 1 109 ? 12.187 -4.025 -8.061 1.00 90.50 109 ILE A O 1
ATOM 922 N N . LEU A 1 110 ? 12.573 -3.213 -5.998 1.00 92.69 110 LEU A N 1
ATOM 923 C CA . LEU A 1 110 ? 11.364 -3.751 -5.366 1.00 92.69 110 LEU A CA 1
ATOM 924 C C . LEU A 1 110 ? 10.293 -2.680 -5.131 1.00 92.69 110 LEU A C 1
ATOM 926 O O . LEU A 1 110 ? 9.136 -3.011 -4.878 1.00 92.69 110 LEU A O 1
ATOM 930 N N . GLY A 1 111 ? 10.686 -1.408 -5.169 1.00 93.94 111 GLY A N 1
ATOM 931 C CA . GLY A 1 111 ? 9.791 -0.276 -5.007 1.00 93.94 111 GLY A CA 1
ATOM 932 C C . GLY A 1 111 ? 10.480 1.055 -5.298 1.00 93.94 111 GLY A C 1
ATOM 933 O O . GLY A 1 111 ? 11.690 1.191 -5.093 1.00 93.94 111 GLY A O 1
ATOM 934 N N . MET A 1 112 ? 9.707 2.017 -5.793 1.00 93.88 112 MET A N 1
ATOM 935 C CA . MET A 1 112 ? 10.174 3.341 -6.193 1.00 93.88 112 MET A CA 1
ATOM 936 C C . MET A 1 112 ? 9.047 4.373 -6.061 1.00 93.88 112 MET A C 1
ATOM 938 O O . MET A 1 112 ? 7.891 4.072 -6.339 1.00 93.88 112 MET A O 1
ATOM 942 N N . VAL A 1 113 ? 9.392 5.611 -5.706 1.00 92.62 113 VAL A N 1
ATOM 943 C CA . VAL A 1 113 ? 8.525 6.784 -5.900 1.00 92.62 113 VAL A CA 1
ATOM 944 C C . VAL A 1 113 ? 8.983 7.492 -7.171 1.00 92.62 113 VAL A C 1
ATOM 946 O O . VAL A 1 113 ? 10.162 7.828 -7.296 1.00 92.62 113 VAL A O 1
ATOM 949 N N . GLY A 1 114 ? 8.074 7.680 -8.125 1.00 88.00 114 GLY A N 1
ATOM 950 C CA . GLY A 1 114 ? 8.390 8.249 -9.430 1.00 88.00 114 GLY A CA 1
ATOM 951 C C . GLY A 1 114 ? 8.820 9.715 -9.353 1.00 88.00 114 GLY A C 1
ATOM 952 O O . GLY A 1 114 ? 8.679 10.388 -8.331 1.00 88.00 114 GLY A O 1
ATOM 953 N N . SER A 1 115 ? 9.375 10.234 -10.445 1.00 84.25 115 SER A N 1
ATOM 954 C CA . SER A 1 115 ? 9.812 11.630 -10.584 1.00 84.25 115 SER A CA 1
ATOM 955 C C . SER A 1 115 ? 9.532 12.131 -12.003 1.00 84.25 115 SER A C 1
ATOM 957 O O . SER A 1 115 ? 9.186 11.335 -12.878 1.00 84.25 115 SER A O 1
ATOM 959 N N . GLY A 1 116 ? 9.634 13.442 -12.243 1.00 86.44 116 GLY A N 1
ATOM 960 C CA . GLY A 1 116 ? 9.383 14.013 -13.570 1.00 86.44 116 GLY A CA 1
ATOM 961 C C . GLY A 1 116 ? 7.965 13.704 -14.062 1.00 86.44 116 GLY A C 1
ATOM 962 O O . GLY A 1 116 ? 6.995 14.019 -13.381 1.00 86.44 116 GLY A O 1
ATOM 963 N N . ALA A 1 117 ? 7.830 13.041 -15.212 1.00 84.50 117 ALA A N 1
ATOM 964 C CA . ALA A 1 117 ? 6.521 12.634 -15.737 1.00 84.50 117 ALA A CA 1
ATOM 965 C C . ALA A 1 117 ? 5.762 11.666 -14.803 1.00 84.50 117 ALA A C 1
ATOM 967 O O . ALA A 1 117 ? 4.536 11.663 -14.787 1.00 84.50 117 ALA A O 1
ATOM 968 N N . MET A 1 118 ? 6.478 10.898 -13.975 1.00 86.38 118 MET A N 1
ATOM 969 C CA . MET A 1 118 ? 5.905 9.946 -13.016 1.00 86.38 118 MET A CA 1
ATOM 970 C C . MET A 1 118 ? 5.857 10.510 -11.590 1.00 86.38 118 MET A C 1
ATOM 972 O O . MET A 1 118 ? 5.787 9.748 -10.629 1.00 86.38 118 MET A O 1
ATOM 976 N N . ASN A 1 119 ? 5.914 11.839 -11.411 1.00 86.69 119 ASN A N 1
ATOM 977 C CA . ASN A 1 119 ? 6.039 12.467 -10.085 1.00 86.69 119 ASN A CA 1
ATOM 978 C C . ASN A 1 119 ? 4.969 12.030 -9.078 1.00 86.69 119 ASN A C 1
ATOM 980 O O . ASN A 1 119 ? 5.226 12.077 -7.876 1.00 86.69 119 ASN A O 1
ATOM 984 N N . ARG A 1 120 ? 3.798 11.631 -9.588 1.00 91.56 120 ARG A N 1
ATOM 985 C CA . ARG A 1 120 ? 2.606 11.276 -8.819 1.00 91.56 120 ARG A CA 1
ATOM 986 C C . ARG A 1 120 ? 2.335 9.779 -8.709 1.00 91.56 120 ARG A C 1
ATOM 988 O O . ARG A 1 120 ? 1.217 9.379 -8.387 1.00 91.56 120 ARG A O 1
ATOM 995 N N . MET A 1 121 ? 3.338 8.965 -9.021 1.00 94.50 121 MET A N 1
ATOM 996 C CA . MET A 1 121 ? 3.226 7.513 -9.041 1.00 94.50 121 MET A CA 1
ATOM 997 C C . MET A 1 121 ? 4.145 6.879 -8.001 1.00 94.50 121 MET A C 1
ATOM 999 O O . MET A 1 121 ? 5.286 7.306 -7.811 1.00 94.50 121 MET A O 1
ATOM 1003 N N . MET A 1 122 ? 3.664 5.812 -7.375 1.00 96.19 122 MET A N 1
ATOM 1004 C CA . MET A 1 122 ? 4.488 4.871 -6.621 1.00 96.19 122 MET A CA 1
ATOM 1005 C C . MET A 1 122 ? 4.480 3.528 -7.348 1.00 96.19 122 MET A C 1
ATOM 1007 O O . MET A 1 122 ? 3.452 3.096 -7.849 1.00 96.19 122 MET A O 1
ATOM 1011 N N . ILE A 1 123 ? 5.620 2.855 -7.414 1.00 96.81 123 ILE A N 1
ATOM 1012 C CA . ILE A 1 123 ? 5.770 1.566 -8.088 1.00 96.81 123 ILE A CA 1
ATOM 1013 C C . ILE A 1 123 ? 6.219 0.551 -7.053 1.00 96.81 123 ILE A C 1
ATOM 1015 O O . ILE A 1 123 ? 7.151 0.824 -6.297 1.00 96.81 123 ILE A O 1
ATOM 1019 N N . LEU A 1 124 ? 5.572 -0.609 -7.010 1.00 97.69 124 LEU A N 1
ATOM 1020 C CA . LEU A 1 124 ? 5.858 -1.675 -6.056 1.00 97.69 124 LEU A CA 1
ATOM 1021 C C . LEU A 1 124 ? 5.905 -3.031 -6.759 1.00 97.69 124 LEU A C 1
ATOM 1023 O O . LEU A 1 124 ? 5.123 -3.309 -7.661 1.00 97.69 124 LEU A O 1
ATOM 1027 N N . SER A 1 125 ? 6.790 -3.904 -6.289 1.00 97.31 125 SER A N 1
ATOM 1028 C CA . SER A 1 125 ? 6.786 -5.321 -6.645 1.00 97.31 125 SER A CA 1
ATOM 1029 C C . SER A 1 125 ? 5.808 -6.081 -5.741 1.00 97.31 125 SER A C 1
ATOM 1031 O O . SER A 1 125 ? 5.949 -6.054 -4.515 1.00 97.31 125 SER A O 1
ATOM 1033 N N . LYS A 1 126 ? 4.831 -6.785 -6.324 1.00 97.25 126 LYS A N 1
ATOM 1034 C CA . LYS A 1 126 ? 3.802 -7.565 -5.613 1.00 97.25 126 LYS A CA 1
ATOM 1035 C C . LYS A 1 126 ? 4.395 -8.630 -4.682 1.00 97.25 126 LYS A C 1
ATOM 1037 O O . LYS A 1 126 ? 4.042 -8.622 -3.497 1.00 97.25 126 LYS A O 1
ATOM 1042 N N . PRO A 1 127 ? 5.366 -9.468 -5.107 1.00 96.06 127 PRO A N 1
ATOM 1043 C CA . PRO A 1 127 ? 6.041 -10.392 -4.194 1.00 96.06 127 PRO A CA 1
ATOM 1044 C C . PRO A 1 127 ? 6.710 -9.685 -3.009 1.00 96.06 127 PRO A C 1
ATOM 1046 O O . PRO A 1 127 ? 6.608 -10.142 -1.868 1.00 96.06 127 PRO A O 1
ATOM 1049 N N . ALA A 1 128 ? 7.362 -8.545 -3.255 1.00 95.56 128 ALA A N 1
ATOM 1050 C CA . ALA A 1 128 ? 8.057 -7.797 -2.212 1.00 95.56 128 ALA A CA 1
ATOM 1051 C C . ALA A 1 128 ? 7.090 -7.103 -1.241 1.00 95.56 128 ALA A C 1
ATOM 1053 O O . ALA A 1 128 ? 7.349 -7.082 -0.036 1.00 95.56 128 ALA A O 1
ATOM 1054 N N . LEU A 1 129 ? 5.959 -6.593 -1.738 1.00 96.88 129 LEU A N 1
ATOM 1055 C CA . LEU A 1 129 ? 4.867 -6.058 -0.926 1.00 96.88 129 LEU A CA 1
ATOM 1056 C C . LEU A 1 129 ? 4.365 -7.128 0.050 1.00 96.88 129 LEU A C 1
ATOM 1058 O O . LEU A 1 129 ? 4.323 -6.909 1.261 1.00 96.88 129 LEU A O 1
ATOM 1062 N N . TYR A 1 130 ? 4.062 -8.320 -0.466 1.00 96.62 130 TYR A N 1
ATOM 1063 C CA . TYR A 1 130 ? 3.557 -9.436 0.331 1.00 96.62 130 TYR A CA 1
ATOM 1064 C C . TYR A 1 130 ? 4.581 -9.884 1.370 1.00 96.62 130 TYR A C 1
ATOM 1066 O O . TYR A 1 130 ? 4.247 -10.066 2.544 1.00 96.62 130 TYR A O 1
ATOM 1074 N N . GLN A 1 131 ? 5.842 -10.028 0.959 1.00 95.06 131 GLN A N 1
ATOM 1075 C CA . GLN A 1 131 ? 6.928 -10.378 1.868 1.00 95.06 131 GLN A CA 1
ATOM 1076 C C . GLN A 1 131 ? 7.105 -9.317 2.963 1.00 95.06 131 GLN A C 1
ATOM 1078 O O . GLN A 1 131 ? 7.329 -9.659 4.125 1.00 95.06 131 GLN A O 1
ATOM 1083 N N . GLY A 1 132 ? 6.946 -8.037 2.622 1.00 94.62 132 GLY A N 1
ATOM 1084 C CA . GLY A 1 132 ? 7.009 -6.922 3.559 1.00 94.62 132 GLY A CA 1
ATOM 1085 C C . GLY A 1 132 ? 5.973 -7.008 4.681 1.00 94.62 132 GLY A C 1
ATOM 1086 O O . GLY A 1 132 ? 6.299 -6.705 5.827 1.00 94.62 132 GLY A O 1
ATOM 1087 N N . PHE A 1 133 ? 4.745 -7.440 4.382 1.00 94.81 133 PHE A N 1
ATOM 1088 C CA . PHE A 1 133 ? 3.682 -7.597 5.386 1.00 94.81 133 PHE A CA 1
ATOM 1089 C C . PHE A 1 133 ? 3.752 -8.920 6.161 1.00 94.81 133 PHE A C 1
ATOM 1091 O O . PHE A 1 133 ? 3.333 -8.976 7.319 1.00 94.81 133 PHE A O 1
ATOM 1098 N N . LYS A 1 134 ? 4.348 -9.966 5.574 1.00 92.69 134 LYS A N 1
ATOM 1099 C CA . LYS A 1 134 ? 4.659 -11.218 6.285 1.00 92.69 134 LYS A CA 1
ATOM 1100 C C . LYS A 1 134 ? 5.797 -11.047 7.295 1.00 92.69 134 LYS A C 1
ATOM 1102 O O . LYS A 1 134 ? 5.761 -11.639 8.376 1.00 92.69 134 LYS A O 1
ATOM 1107 N N . ASN A 1 135 ? 6.806 -10.245 6.958 1.00 83.88 135 ASN A N 1
ATOM 1108 C CA . ASN A 1 135 ? 7.971 -10.021 7.806 1.00 83.88 135 ASN A CA 1
ATOM 1109 C C . ASN A 1 135 ? 7.619 -9.247 9.087 1.00 83.88 135 ASN A C 1
ATOM 1111 O O . ASN A 1 135 ? 6.722 -8.408 9.136 1.00 83.88 135 ASN A O 1
ATOM 1115 N N . THR A 1 136 ? 8.361 -9.513 10.163 1.00 72.00 136 THR A N 1
ATOM 1116 C CA . THR A 1 136 ? 8.107 -8.901 11.479 1.00 72.00 136 THR A CA 1
ATOM 1117 C C . THR A 1 136 ? 8.653 -7.479 11.611 1.00 72.00 136 THR A C 1
ATOM 1119 O O . THR A 1 136 ? 8.232 -6.753 12.514 1.00 72.00 136 THR A O 1
ATOM 1122 N N . ASN A 1 137 ? 9.570 -7.084 10.724 1.00 72.25 137 ASN A N 1
ATOM 1123 C CA . ASN A 1 137 ? 10.265 -5.805 10.751 1.00 72.25 137 ASN A CA 1
ATOM 1124 C C . ASN A 1 137 ? 9.664 -4.841 9.718 1.00 72.25 137 ASN A C 1
ATOM 1126 O O . ASN A 1 137 ? 9.872 -4.994 8.519 1.00 72.25 137 ASN A O 1
ATOM 1130 N N . SER A 1 138 ? 8.961 -3.807 10.181 1.00 62.62 138 SER A N 1
ATOM 1131 C CA . SER A 1 138 ? 8.364 -2.797 9.298 1.00 62.62 138 SER A CA 1
ATOM 1132 C C . SER A 1 138 ? 9.399 -1.978 8.519 1.00 62.62 138 SER A C 1
ATOM 1134 O O . SER A 1 138 ? 9.077 -1.469 7.450 1.00 62.62 138 SER A O 1
ATOM 1136 N N . LYS A 1 139 ? 10.655 -1.881 8.987 1.00 68.81 139 LYS A N 1
ATOM 1137 C CA . LYS A 1 139 ? 11.726 -1.160 8.271 1.00 68.81 139 LYS A CA 1
ATOM 1138 C C . LYS A 1 139 ? 12.138 -1.847 6.966 1.00 68.81 139 LYS A C 1
ATOM 1140 O O . LYS A 1 139 ? 12.720 -1.188 6.108 1.00 68.81 139 LYS A O 1
ATOM 1145 N N . SER A 1 140 ? 11.844 -3.140 6.810 1.00 80.38 140 SER A N 1
ATOM 1146 C CA . SER A 1 140 ? 12.085 -3.885 5.569 1.00 80.38 140 SER A CA 1
ATOM 1147 C C . SER A 1 140 ? 10.841 -4.028 4.692 1.00 80.38 140 SER A C 1
ATOM 1149 O O . SER A 1 140 ? 10.938 -4.588 3.601 1.00 80.38 140 SER A O 1
ATOM 1151 N N . ASN A 1 141 ? 9.682 -3.514 5.121 1.00 93.81 141 ASN A N 1
ATOM 1152 C CA . ASN A 1 141 ? 8.487 -3.502 4.287 1.00 93.81 141 ASN A CA 1
ATOM 1153 C C . ASN A 1 141 ? 8.645 -2.431 3.200 1.00 93.81 141 ASN A C 1
ATOM 1155 O O . ASN A 1 141 ? 8.625 -1.233 3.487 1.00 93.81 141 ASN A O 1
ATOM 1159 N N . VAL A 1 142 ? 8.819 -2.882 1.955 1.00 94.44 142 VAL A N 1
ATOM 1160 C CA . VAL A 1 142 ? 9.041 -2.000 0.806 1.00 94.44 142 VAL A CA 1
ATOM 1161 C C . VAL A 1 142 ? 7.885 -1.025 0.603 1.00 94.44 142 VAL A C 1
ATOM 1163 O O . VAL A 1 142 ? 8.136 0.155 0.398 1.00 94.44 142 VAL A O 1
ATOM 1166 N N . GLY A 1 143 ? 6.641 -1.476 0.765 1.00 95.56 143 GLY A N 1
ATOM 1167 C CA . GLY A 1 143 ? 5.471 -0.619 0.629 1.00 95.56 143 GLY A CA 1
ATOM 1168 C C . GLY A 1 143 ? 5.492 0.520 1.644 1.00 95.56 143 GLY A C 1
ATOM 1169 O O . GLY A 1 143 ? 5.416 1.681 1.261 1.00 95.56 143 GLY A O 1
ATOM 1170 N N . ILE A 1 144 ? 5.685 0.213 2.930 1.00 94.88 144 ILE A N 1
ATOM 1171 C CA . ILE A 1 144 ? 5.741 1.238 3.992 1.00 94.88 144 ILE A CA 1
ATOM 1172 C C . ILE A 1 144 ? 6.941 2.178 3.793 1.00 94.88 144 ILE A C 1
ATOM 1174 O O . ILE A 1 144 ? 6.853 3.378 4.056 1.00 94.88 144 ILE A O 1
ATOM 1178 N N . LYS A 1 145 ? 8.082 1.650 3.332 1.00 94.12 145 LYS A N 1
ATOM 1179 C CA . LYS A 1 145 ? 9.277 2.449 3.035 1.00 94.12 145 LYS A CA 1
ATOM 1180 C C . LYS A 1 145 ? 9.016 3.455 1.914 1.00 94.12 145 LYS A C 1
ATOM 1182 O O . LYS A 1 145 ? 9.368 4.622 2.074 1.00 94.12 145 LYS A O 1
ATOM 1187 N N . GLU A 1 146 ? 8.436 3.017 0.800 1.00 94.69 146 GLU A N 1
ATOM 1188 C CA . GLU A 1 146 ? 8.146 3.904 -0.328 1.00 94.69 146 GLU A CA 1
ATOM 1189 C C . GLU A 1 146 ? 6.968 4.844 -0.025 1.00 94.69 146 GLU A C 1
ATOM 1191 O O . GLU A 1 146 ? 7.041 6.018 -0.374 1.00 94.69 146 GLU A O 1
ATOM 1196 N N . GLY A 1 147 ? 5.960 4.405 0.738 1.00 93.06 147 GLY A N 1
ATOM 1197 C CA . GLY A 1 147 ? 4.882 5.270 1.232 1.00 93.06 147 GLY A CA 1
ATOM 1198 C C . GLY A 1 147 ? 5.401 6.436 2.080 1.00 93.06 147 GLY A C 1
ATOM 1199 O O . GLY A 1 147 ? 4.988 7.579 1.875 1.00 93.06 147 GLY A O 1
ATOM 1200 N N . ARG A 1 148 ? 6.384 6.181 2.961 1.00 92.19 148 ARG A N 1
ATOM 1201 C CA . ARG A 1 148 ? 7.078 7.240 3.716 1.00 92.19 148 ARG A CA 1
ATOM 1202 C C . ARG A 1 148 ? 7.847 8.187 2.797 1.00 92.19 148 ARG A C 1
ATOM 1204 O O . ARG A 1 148 ? 7.717 9.392 2.944 1.00 92.19 148 ARG A O 1
ATOM 1211 N N . LYS A 1 149 ? 8.603 7.668 1.825 1.00 91.75 149 LYS A N 1
ATOM 1212 C CA . LYS A 1 149 ? 9.307 8.526 0.855 1.00 91.75 149 LYS A CA 1
ATOM 1213 C C . LYS A 1 149 ? 8.342 9.384 0.037 1.00 91.75 149 LYS A C 1
ATOM 1215 O O . LYS A 1 149 ? 8.674 10.518 -0.278 1.00 91.75 149 LYS A O 1
ATOM 1220 N N . SER A 1 150 ? 7.172 8.852 -0.320 1.00 90.88 150 SER A N 1
ATOM 1221 C CA . SER A 1 150 ? 6.139 9.609 -1.031 1.00 90.88 150 SER A CA 1
ATOM 1222 C C . SER A 1 150 ? 5.627 10.769 -0.179 1.00 90.88 150 SER A C 1
ATOM 1224 O O . SER A 1 150 ? 5.455 11.865 -0.701 1.00 90.88 150 SER A O 1
ATOM 1226 N N . MET A 1 151 ? 5.434 10.540 1.124 1.00 90.12 151 MET A N 1
ATOM 1227 C CA . MET A 1 151 ? 5.056 11.573 2.093 1.00 90.12 151 MET A CA 1
ATOM 1228 C C . MET A 1 151 ? 6.155 12.637 2.244 1.00 90.12 151 MET A C 1
ATOM 1230 O O . MET A 1 151 ? 5.895 13.813 2.024 1.00 90.12 151 MET A O 1
ATOM 1234 N N . GLU A 1 152 ? 7.398 12.224 2.518 1.00 88.50 152 GLU A N 1
ATOM 1235 C CA . GLU A 1 152 ? 8.558 13.123 2.674 1.00 88.50 152 GLU A CA 1
ATOM 1236 C C . GLU A 1 152 ? 8.799 13.985 1.424 1.00 88.50 152 GLU A C 1
ATOM 1238 O O . GLU A 1 152 ? 9.137 15.165 1.511 1.00 88.50 152 GLU A O 1
ATOM 1243 N N . LYS A 1 153 ? 8.624 13.396 0.237 1.00 87.88 153 LYS A N 1
ATOM 1244 C CA . LYS A 1 153 ? 8.751 14.110 -1.032 1.00 87.88 153 LYS A CA 1
ATOM 1245 C C . LYS A 1 153 ? 7.668 15.176 -1.186 1.00 87.88 153 LYS A C 1
ATOM 1247 O O . LYS A 1 153 ? 7.977 16.278 -1.621 1.00 87.88 153 LYS A O 1
ATOM 1252 N N . GLU A 1 154 ? 6.425 14.857 -0.838 1.00 85.00 154 GLU A N 1
ATOM 1253 C CA . GLU A 1 154 ? 5.320 15.811 -0.908 1.00 85.00 154 GLU A CA 1
ATOM 1254 C C . GLU A 1 154 ? 5.497 16.963 0.094 1.00 85.00 154 GLU A C 1
ATOM 1256 O O . GLU A 1 154 ? 5.252 18.115 -0.257 1.00 85.00 154 GLU A O 1
ATOM 1261 N N . GLU A 1 155 ? 5.999 16.686 1.299 1.00 81.81 155 GLU A N 1
ATOM 1262 C CA . GLU A 1 155 ? 6.350 17.726 2.276 1.00 81.81 155 GLU A CA 1
ATOM 1263 C C . GLU A 1 155 ? 7.446 18.658 1.745 1.00 81.81 155 GLU A C 1
ATOM 1265 O O . GLU A 1 155 ? 7.292 19.880 1.784 1.00 81.81 155 GLU A O 1
ATOM 1270 N N . GLY A 1 156 ? 8.509 18.093 1.163 1.00 76.00 156 GLY A N 1
ATOM 1271 C CA . GLY A 1 156 ? 9.592 18.868 0.555 1.00 76.00 156 GLY A CA 1
ATOM 1272 C C . GLY A 1 156 ? 9.195 19.643 -0.710 1.00 76.00 156 GLY A C 1
ATOM 1273 O O . GLY A 1 156 ? 9.886 20.587 -1.082 1.00 76.00 156 GLY A O 1
ATOM 1274 N N . GLU A 1 157 ? 8.104 19.262 -1.382 1.00 69.81 157 GLU A N 1
ATOM 1275 C CA . GLU A 1 157 ? 7.511 20.013 -2.500 1.00 69.81 157 GLU A CA 1
ATOM 1276 C C . GLU A 1 157 ? 6.515 21.090 -2.020 1.00 69.81 157 GLU A C 1
ATOM 1278 O O . GLU A 1 157 ? 6.343 22.110 -2.691 1.00 69.81 157 GLU A O 1
ATOM 1283 N N . GLY A 1 158 ? 5.847 20.866 -0.881 1.00 54.81 158 GLY A N 1
ATOM 1284 C CA . GLY A 1 158 ? 4.864 21.772 -0.278 1.00 54.81 158 GLY A CA 1
ATOM 1285 C C . GLY A 1 158 ? 5.481 22.978 0.437 1.00 54.81 158 GLY A C 1
ATOM 1286 O O . GLY A 1 158 ? 4.856 24.041 0.498 1.00 54.81 158 GLY A O 1
ATOM 1287 N N . GLU A 1 159 ? 6.718 22.855 0.918 1.00 48.75 159 GLU A N 1
ATOM 1288 C CA . GLU A 1 159 ? 7.545 24.000 1.294 1.00 48.75 159 GLU A CA 1
ATOM 1289 C C . GLU A 1 159 ? 8.111 24.651 0.025 1.00 48.75 159 GLU A C 1
ATOM 1291 O O . GLU A 1 159 ? 9.072 24.178 -0.581 1.00 48.75 159 GLU A O 1
ATOM 1296 N N . GLY A 1 160 ? 7.468 25.739 -0.412 1.00 40.59 160 GLY A N 1
ATOM 1297 C CA . GLY A 1 160 ? 7.875 26.515 -1.581 1.00 40.59 160 GLY A CA 1
ATOM 1298 C C . GLY A 1 160 ? 9.385 26.754 -1.615 1.00 40.59 160 GLY A C 1
ATOM 1299 O O . GLY A 1 160 ? 9.984 27.163 -0.624 1.00 40.59 160 GLY A O 1
ATOM 1300 N N . GLY A 1 161 ? 9.993 26.488 -2.771 1.00 45.41 161 GLY A N 1
ATOM 1301 C CA . GLY A 1 161 ? 11.439 26.472 -2.927 1.00 45.41 161 GLY A CA 1
ATOM 1302 C C . GLY A 1 161 ? 12.151 27.665 -2.292 1.00 45.41 161 GLY A C 1
ATOM 1303 O O . GLY A 1 161 ? 11.894 28.812 -2.653 1.00 45.41 161 GLY A O 1
ATOM 1304 N N . LYS A 1 162 ? 13.096 27.364 -1.399 1.00 44.53 162 LYS A N 1
ATOM 1305 C CA . LYS A 1 162 ? 14.330 28.117 -1.148 1.00 44.53 162 LYS A CA 1
ATOM 1306 C C . LYS A 1 162 ? 15.263 27.291 -0.260 1.00 44.53 162 LYS A C 1
ATOM 1308 O O . LYS A 1 162 ? 14.823 26.616 0.656 1.00 44.53 162 LYS A O 1
ATOM 1313 N N . GLU A 1 163 ? 16.550 27.406 -0.578 1.00 44.22 163 GLU A N 1
ATOM 1314 C CA . GLU A 1 163 ? 17.718 26.930 0.170 1.00 44.22 163 GLU A CA 1
ATOM 1315 C C . GLU A 1 163 ? 17.916 25.406 0.339 1.00 44.22 163 GLU A C 1
ATOM 1317 O O . GLU A 1 163 ? 17.195 24.728 1.057 1.00 44.22 163 GLU A O 1
ATOM 1322 N N . GLY A 1 164 ? 19.010 24.874 -0.232 1.00 37.62 164 GLY A N 1
ATOM 1323 C CA . GLY A 1 164 ? 19.621 23.650 0.308 1.00 37.62 164 GLY A CA 1
ATOM 1324 C C . GLY A 1 164 ? 20.162 22.603 -0.665 1.00 37.62 164 GLY A C 1
ATOM 1325 O O . GLY A 1 164 ? 20.620 21.559 -0.208 1.00 37.62 164 GLY A O 1
ATOM 1326 N N . ARG A 1 165 ? 20.167 22.816 -1.991 1.00 42.22 165 ARG A N 1
ATOM 1327 C CA . ARG A 1 165 ? 20.880 21.890 -2.907 1.00 42.22 165 ARG A CA 1
ATOM 1328 C C . ARG A 1 165 ? 21.729 22.555 -3.989 1.00 42.22 165 ARG A C 1
ATOM 1330 O O . ARG A 1 165 ? 21.857 22.054 -5.098 1.00 42.22 165 ARG A O 1
ATOM 1337 N N . ARG A 1 166 ? 22.375 23.658 -3.629 1.00 45.56 166 ARG A N 1
ATOM 1338 C CA . ARG A 1 166 ? 23.635 24.195 -4.176 1.00 45.56 166 ARG A CA 1
ATOM 1339 C C . ARG A 1 166 ? 24.271 24.833 -2.932 1.00 45.56 166 ARG A C 1
ATOM 1341 O O . ARG A 1 166 ? 23.617 25.657 -2.327 1.00 45.56 166 ARG A O 1
ATOM 1348 N N . GLU A 1 167 ? 25.369 24.401 -2.326 1.00 41.97 167 GLU A N 1
ATOM 1349 C CA . GLU A 1 167 ? 26.659 2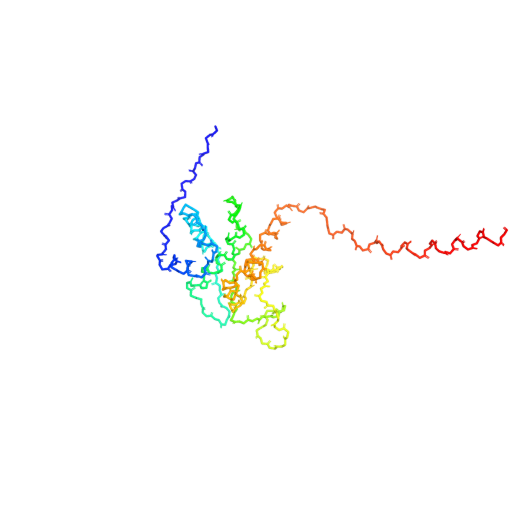3.963 -2.832 1.00 41.97 167 GLU A CA 1
ATOM 1350 C C . GLU A 1 167 ? 27.290 22.967 -1.835 1.00 41.97 167 GLU A C 1
ATOM 1352 O O . GLU A 1 167 ? 27.560 23.285 -0.682 1.00 41.97 167 GLU A O 1
ATOM 1357 N N . LYS A 1 168 ? 27.609 21.751 -2.282 1.00 41.31 168 LYS A N 1
ATOM 1358 C CA . LYS A 1 168 ? 28.725 20.966 -1.720 1.00 41.31 168 LYS A CA 1
ATOM 1359 C C . LYS A 1 168 ? 29.492 20.323 -2.871 1.00 41.31 168 LYS A C 1
ATOM 1361 O O . LYS A 1 168 ? 29.620 19.107 -2.962 1.00 41.31 168 LYS A O 1
ATOM 1366 N N . LYS A 1 169 ? 29.980 21.158 -3.792 1.00 44.00 169 LYS A N 1
ATOM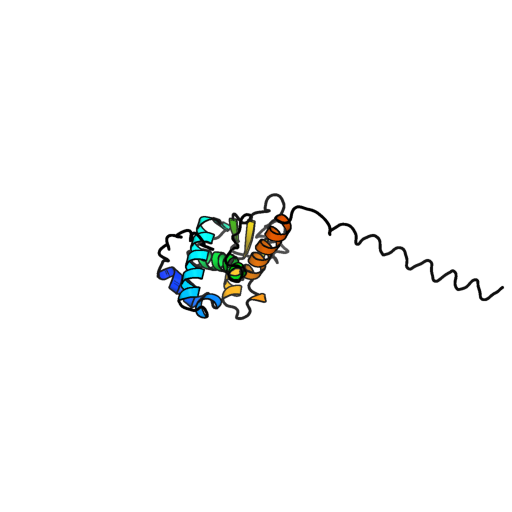 1367 C CA . LYS A 1 169 ? 31.055 20.778 -4.725 1.00 44.00 169 LYS A CA 1
ATOM 1368 C C . LYS A 1 169 ? 32.197 21.793 -4.836 1.00 44.00 169 LYS A C 1
ATOM 1370 O O . LYS A 1 169 ? 33.155 21.506 -5.542 1.00 44.00 169 LYS A O 1
ATOM 1375 N N . GLU A 1 170 ? 32.216 22.852 -4.028 1.00 45.88 170 GLU A N 1
ATOM 1376 C CA . GLU A 1 170 ? 33.385 23.735 -3.899 1.00 45.88 170 GLU A CA 1
ATOM 1377 C C . GLU A 1 170 ? 33.947 23.712 -2.474 1.00 45.88 170 GLU A C 1
ATOM 1379 O O . GLU A 1 170 ? 33.881 24.659 -1.708 1.00 45.88 170 GLU A O 1
ATOM 1384 N N . GLY A 1 171 ? 34.494 22.559 -2.090 1.00 39.03 171 GLY A N 1
ATOM 1385 C CA . GLY A 1 171 ? 35.199 22.382 -0.813 1.00 39.03 171 GLY A CA 1
ATOM 1386 C C . GLY A 1 171 ? 36.400 21.442 -0.901 1.00 39.03 171 GLY A C 1
ATOM 1387 O O . GLY A 1 171 ? 36.907 20.974 0.114 1.00 39.03 171 GLY A O 1
ATOM 1388 N N . ARG A 1 172 ? 36.863 21.121 -2.117 1.00 44.38 172 ARG A N 1
ATOM 1389 C CA . ARG A 1 172 ? 38.035 20.260 -2.357 1.00 44.38 172 ARG A CA 1
ATOM 1390 C C . ARG A 1 172 ? 39.006 20.864 -3.377 1.00 44.38 172 ARG A C 1
ATOM 1392 O O . ARG A 1 172 ? 39.558 20.169 -4.216 1.00 44.38 172 ARG A O 1
ATOM 1399 N 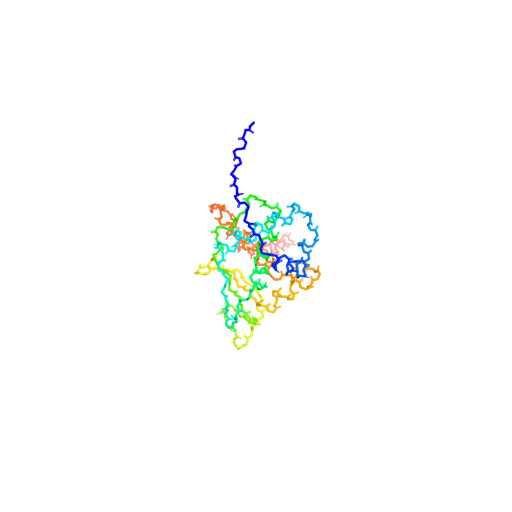N . LYS A 1 173 ? 39.277 22.165 -3.261 1.00 46.38 173 LYS A N 1
ATOM 1400 C CA . LYS A 1 173 ? 40.504 22.792 -3.792 1.00 46.38 173 LYS A CA 1
ATOM 1401 C C . LYS A 1 173 ? 41.127 23.759 -2.772 1.00 46.38 173 LYS A C 1
ATOM 1403 O O . LYS A 1 173 ? 41.534 24.855 -3.109 1.00 46.38 173 LYS A O 1
ATOM 1408 N N . GLY A 1 174 ? 41.214 23.345 -1.505 1.00 39.19 174 GLY A N 1
ATOM 1409 C CA . GLY A 1 174 ? 41.923 24.097 -0.451 1.00 39.19 174 GLY A CA 1
ATOM 1410 C C . GLY A 1 174 ? 43.037 23.318 0.261 1.00 39.19 174 GLY A C 1
ATOM 1411 O O . GLY A 1 174 ? 43.769 23.877 1.067 1.00 39.19 174 GLY A O 1
ATOM 1412 N N . GLY A 1 175 ? 43.193 22.022 -0.033 1.00 40.16 175 GLY A N 1
ATOM 1413 C CA . GLY A 1 175 ? 44.057 21.113 0.734 1.00 40.16 175 GLY A CA 1
ATOM 1414 C C . GLY A 1 175 ? 45.458 20.863 0.170 1.00 40.16 175 GLY A C 1
ATOM 1415 O O . GLY A 1 175 ? 46.156 20.006 0.701 1.00 40.16 175 GLY A O 1
ATOM 1416 N N . LYS A 1 176 ? 45.875 21.555 -0.902 1.00 46.25 176 LYS A N 1
ATOM 1417 C CA . LYS A 1 176 ? 47.191 21.326 -1.537 1.00 46.25 176 LYS A CA 1
ATOM 1418 C C . LYS A 1 176 ? 48.166 22.509 -1.503 1.00 46.25 176 LYS A C 1
ATOM 1420 O O . LYS A 1 176 ? 49.313 22.309 -1.857 1.00 46.25 176 LYS A O 1
ATOM 1425 N N . ARG A 1 177 ? 47.772 23.692 -1.006 1.00 46.00 177 ARG A N 1
ATOM 1426 C CA . ARG A 1 177 ? 48.671 24.869 -0.920 1.00 46.00 177 ARG A CA 1
ATOM 1427 C C . ARG A 1 177 ? 49.271 25.158 0.461 1.00 46.00 177 ARG A C 1
ATOM 1429 O O . ARG A 1 177 ? 50.166 25.976 0.562 1.00 46.00 177 ARG A O 1
ATOM 1436 N N . ARG A 1 178 ? 48.871 24.450 1.526 1.00 47.00 178 ARG A N 1
ATOM 1437 C CA . ARG A 1 178 ? 49.418 24.666 2.889 1.00 47.00 178 ARG A CA 1
ATOM 1438 C C . ARG A 1 178 ? 50.553 23.723 3.312 1.00 47.00 178 ARG A C 1
ATOM 1440 O O . ARG A 1 178 ? 50.947 23.735 4.475 1.00 47.00 178 ARG A O 1
ATOM 1447 N N . LYS A 1 179 ? 51.091 22.908 2.396 1.00 46.78 179 LYS A N 1
ATOM 1448 C CA . LYS A 1 179 ? 52.284 22.076 2.660 1.00 46.78 179 LYS A CA 1
ATOM 1449 C C . LYS A 1 179 ? 53.560 22.546 1.955 1.00 46.78 179 LYS A C 1
ATOM 1451 O O . LYS A 1 179 ? 54.614 22.006 2.268 1.00 46.78 179 LYS A O 1
ATOM 1456 N N . GLU A 1 180 ? 53.488 23.562 1.096 1.00 48.28 180 GLU A N 1
ATOM 1457 C CA . GLU A 1 180 ? 54.658 24.074 0.363 1.00 48.28 180 GLU A CA 1
ATOM 1458 C C . GLU A 1 180 ? 55.257 25.324 1.040 1.00 48.28 180 GLU A C 1
ATOM 1460 O O . GLU A 1 180 ? 56.453 25.357 1.300 1.00 48.28 180 GLU A O 1
ATOM 1465 N N . GLU A 1 181 ? 54.439 26.244 1.567 1.00 48.00 181 GLU A N 1
ATOM 1466 C CA . GLU A 1 181 ? 54.926 27.449 2.282 1.00 48.00 181 GLU A CA 1
ATOM 1467 C C . GLU A 1 181 ? 55.523 27.196 3.684 1.00 48.00 181 GLU A C 1
ATOM 1469 O O . GLU A 1 181 ? 56.049 28.106 4.322 1.00 48.00 181 GLU A O 1
ATOM 1474 N N . ARG A 1 182 ? 55.473 25.959 4.201 1.00 51.38 182 ARG A N 1
ATOM 1475 C CA . ARG A 1 182 ? 56.130 25.596 5.476 1.00 51.38 182 ARG A CA 1
ATOM 1476 C C . ARG A 1 182 ? 57.533 25.007 5.302 1.00 51.38 182 ARG A C 1
ATOM 1478 O O . ARG A 1 182 ? 58.176 24.733 6.314 1.00 51.38 182 ARG A O 1
ATOM 1485 N N . ARG A 1 183 ? 58.001 24.817 4.062 1.00 52.44 183 ARG A N 1
ATOM 1486 C CA . ARG A 1 183 ? 59.376 24.379 3.765 1.00 52.44 183 ARG A CA 1
ATOM 1487 C C . ARG A 1 183 ? 60.335 25.535 3.460 1.00 52.44 183 ARG A C 1
ATOM 1489 O O . ARG A 1 183 ? 61.509 25.393 3.756 1.00 52.44 183 ARG A O 1
ATOM 1496 N N . GLU A 1 184 ? 59.850 26.705 3.048 1.00 55.75 184 GLU A N 1
ATOM 1497 C CA . GLU A 1 184 ? 60.713 27.863 2.728 1.00 55.75 184 GLU A CA 1
ATOM 1498 C C . GLU A 1 184 ? 61.061 28.774 3.923 1.00 55.75 184 GLU A C 1
ATOM 1500 O O . GLU A 1 184 ? 61.791 29.744 3.778 1.00 55.75 184 GLU A O 1
ATOM 1505 N N . ARG A 1 185 ? 60.598 28.461 5.142 1.00 56.97 185 ARG A N 1
ATOM 1506 C CA . ARG A 1 185 ? 60.967 29.195 6.377 1.00 56.97 185 ARG A CA 1
ATOM 1507 C C . ARG A 1 185 ? 61.988 28.471 7.264 1.00 56.97 185 ARG A C 1
ATOM 1509 O O . ARG A 1 185 ? 62.118 28.809 8.437 1.00 56.97 185 ARG A O 1
ATOM 1516 N N . LYS A 1 186 ? 62.670 27.449 6.740 1.00 55.28 186 LYS A N 1
ATOM 1517 C CA . LYS A 1 186 ? 63.711 26.704 7.474 1.00 55.28 186 LYS A CA 1
ATOM 1518 C C . LYS A 1 186 ? 65.082 26.650 6.785 1.00 55.28 186 LYS A C 1
ATOM 1520 O O . LYS A 1 186 ? 65.963 25.999 7.329 1.00 55.28 186 LYS A O 1
ATOM 1525 N N . GLU A 1 187 ? 65.283 27.351 5.668 1.00 53.62 187 GLU A N 1
ATOM 1526 C CA . GLU A 1 187 ? 66.585 27.422 4.972 1.00 53.62 187 GLU A CA 1
ATOM 1527 C C . GLU A 1 187 ? 66.977 28.856 4.553 1.00 53.62 187 GLU A C 1
ATOM 1529 O O . GLU A 1 187 ? 67.667 29.048 3.557 1.00 53.62 187 GLU A O 1
ATOM 1534 N N . GLY A 1 188 ? 66.555 29.871 5.315 1.00 46.00 188 GLY A N 1
ATOM 1535 C CA . GLY A 1 188 ? 66.991 31.264 5.148 1.00 46.00 188 GLY A CA 1
ATOM 1536 C C . GLY A 1 188 ? 67.448 31.860 6.464 1.00 46.00 188 GLY A C 1
ATOM 1537 O O . GLY A 1 188 ? 66.696 31.678 7.451 1.00 46.00 188 GLY A O 1
#

Secondary structure (DSSP, 8-state):
---------PPPPPHHHHHHHHHH-HHHHHS-HHHHHHHHHHHHHHHHHSEEEEESS---HHHHHHHHHHHHHHHTT-TT---SS--EEEEESS-B-TT--SSSS---BSEEE--GGGTTEEEEEHHHHHHHHHSS-GGG-HHHHHHHHHHHHHHHHHS-S-SSSS-SSSSSSSSSSTTTTTTTTS--

Sequence (188 aa):
MFFRGIKHTRRSFPPQWKEILSRDVRFYRKLSVEDKDTFEQMILNFLDKVSITGIETEIDDKDKLLVACSGVIPLFEFPSWEYRNLNEVLLYDTSFNQEYETRGGDRNILGMVGSGAMNRMMILSKPALYQGFKNTNSKSNVGIKEGRKSMEKEEGEGEGGKEGRREKKEGRKGGKRRKEERRERKEG

Foldseek 3Di:
DDDPDPPPPQDDQDPVLVVLCCPQAPVLVPDDPVLNSLLSSQLVVCPVQEAEAEDVDDDDSSNSSLLSCLQVVLCSVPSVDDDPQARYEYEYQAAAAPVRDPDDPDRPHAKDQDDDVRNRYIYGYPVLSSVCSVDPDVVSNRSNVRSNVNVVVVVVVVPPDDDDPPDDPPPPPPPPPVPPVVVVVPPD

Radius of gyration: 23.4 Å; chains: 1; bounding box: 87×43×40 Å